Protein AF-A0A1A8V598-F1 (afdb_monomer_lite)

Radius of gyration: 28.93 Å; chains: 1; bounding box: 67×38×79 Å

Organism: Nothobranchius furzeri (NCBI:txid105023)

Structure (mmCIF, N/CA/C/O backbone):
data_AF-A0A1A8V598-F1
#
_entry.id   AF-A0A1A8V598-F1
#
loop_
_atom_site.group_PDB
_atom_site.id
_atom_site.type_symbol
_atom_site.label_atom_id
_atom_site.label_alt_id
_atom_site.label_comp_id
_atom_site.label_asym_id
_atom_site.label_entity_id
_atom_site.label_seq_id
_atom_site.pdbx_PDB_ins_code
_atom_site.Cartn_x
_atom_site.Cartn_y
_atom_site.Cartn_z
_atom_site.occupancy
_atom_site.B_iso_or_equiv
_atom_site.auth_seq_id
_atom_site.auth_comp_id
_atom_site.auth_asym_id
_atom_site.auth_atom_id
_atom_site.pdbx_PDB_model_num
ATOM 1 N N . THR A 1 1 ? -9.967 2.832 0.046 1.00 69.50 1 THR A N 1
ATOM 2 C CA . THR A 1 1 ? -9.011 3.050 1.150 1.00 69.50 1 THR A CA 1
ATOM 3 C C . THR A 1 1 ? -9.230 4.443 1.696 1.00 69.50 1 THR A C 1
ATOM 5 O O . THR A 1 1 ? -9.533 5.346 0.923 1.00 69.50 1 THR A O 1
ATOM 8 N N . MET A 1 2 ? -9.153 4.609 3.014 1.00 86.31 2 MET A N 1
ATOM 9 C CA . MET A 1 2 ? -9.398 5.892 3.683 1.00 86.31 2 MET A CA 1
ATOM 10 C C . MET A 1 2 ? -8.150 6.792 3.649 1.00 86.31 2 MET A C 1
ATOM 12 O O . MET A 1 2 ? -7.027 6.291 3.633 1.00 86.31 2 MET A O 1
ATOM 16 N N . ALA A 1 3 ? -8.339 8.113 3.646 1.00 94.06 3 ALA A N 1
ATOM 17 C CA . ALA A 1 3 ? -7.267 9.108 3.744 1.00 94.06 3 ALA A CA 1
ATOM 18 C C . ALA A 1 3 ? -7.309 9.840 5.094 1.00 94.06 3 ALA A C 1
ATOM 20 O O . ALA A 1 3 ? -8.376 9.960 5.690 1.00 94.06 3 ALA A O 1
ATOM 21 N N . HIS A 1 4 ? -6.175 10.394 5.537 1.00 96.44 4 HIS A N 1
ATOM 22 C CA . HIS A 1 4 ? -6.114 11.179 6.778 1.00 96.44 4 HIS A CA 1
ATOM 23 C C . HIS A 1 4 ? -7.100 12.348 6.779 1.00 96.44 4 HIS A C 1
ATOM 25 O O . HIS A 1 4 ? -7.764 12.574 7.781 1.00 96.44 4 HIS A O 1
ATOM 31 N N . SER A 1 5 ? -7.265 13.034 5.642 1.00 97.25 5 SER A N 1
ATOM 32 C CA . SER A 1 5 ? -8.218 14.142 5.507 1.00 97.25 5 SER A CA 1
ATOM 33 C C . SER A 1 5 ? -9.662 13.730 5.797 1.00 97.25 5 SER A C 1
ATOM 35 O O . SER A 1 5 ? -10.404 14.516 6.376 1.00 97.25 5 SER A O 1
ATOM 37 N N . TYR A 1 6 ? -10.038 12.499 5.433 1.00 97.88 6 TYR A N 1
ATOM 38 C CA . TYR A 1 6 ? -11.346 11.935 5.756 1.00 97.88 6 TYR A CA 1
ATOM 39 C C . TYR A 1 6 ? -11.479 11.665 7.252 1.00 97.88 6 TYR A C 1
ATOM 41 O O . TYR A 1 6 ? -12.509 11.960 7.829 1.00 97.88 6 TYR A O 1
ATOM 49 N N . VAL A 1 7 ? -10.439 11.140 7.907 1.00 98.06 7 VAL A N 1
ATOM 50 C CA . VAL A 1 7 ? -10.468 10.927 9.365 1.00 98.06 7 VAL A CA 1
ATOM 51 C C . VAL A 1 7 ? -10.616 12.255 10.102 1.00 98.06 7 VAL A C 1
ATOM 53 O O . VAL A 1 7 ? -11.444 12.390 10.995 1.00 98.06 7 VAL A O 1
ATOM 56 N N . THR A 1 8 ? -9.838 13.260 9.702 1.00 97.62 8 THR A N 1
ATOM 57 C CA . THR A 1 8 ? -9.799 14.561 10.375 1.00 97.62 8 THR A CA 1
ATOM 58 C C . THR A 1 8 ? -10.998 15.457 10.077 1.00 97.62 8 THR A C 1
ATOM 60 O O . THR A 1 8 ? -11.102 16.519 10.683 1.00 97.62 8 THR A O 1
ATOM 63 N N . SER A 1 9 ? -11.879 15.084 9.140 1.00 97.88 9 SER A N 1
ATOM 64 C CA . SER A 1 9 ? -13.106 15.847 8.881 1.00 97.88 9 SER A CA 1
ATOM 65 C C . SER A 1 9 ? -14.211 15.570 9.897 1.00 97.88 9 SER A C 1
ATOM 67 O O . SER A 1 9 ? -15.210 16.280 9.870 1.00 97.88 9 SER A O 1
ATOM 69 N N . PHE A 1 10 ? -14.046 14.558 10.757 1.00 98.31 10 PHE A N 1
ATOM 70 C CA . PHE A 1 10 ? -15.022 14.195 11.779 1.00 98.31 10 PHE A CA 1
ATOM 71 C C . PHE A 1 10 ? -14.594 14.683 13.163 1.00 98.31 10 PHE A C 1
ATOM 73 O O . PHE A 1 10 ? -13.431 14.559 13.558 1.00 98.31 10 PHE A O 1
ATOM 80 N N . SER A 1 11 ? -15.560 15.185 13.925 1.00 97.25 11 SER A N 1
ATOM 81 C CA . SER A 1 11 ? -15.388 15.660 15.299 1.00 97.25 11 SER A CA 1
ATOM 82 C C . SER A 1 11 ? -16.173 14.829 16.311 1.00 97.25 11 SER A C 1
ATOM 84 O O . SER A 1 11 ? -15.705 14.671 17.440 1.00 97.25 11 SER A O 1
ATOM 86 N N . SER A 1 12 ? -17.332 14.282 15.928 1.00 97.38 12 SER A N 1
ATOM 87 C CA . SER A 1 12 ? -18.215 13.533 16.831 1.00 97.38 12 SER A CA 1
ATOM 88 C C . SER A 1 12 ? -18.976 12.412 16.116 1.00 97.38 12 SER A C 1
ATOM 90 O O . SER A 1 12 ? -19.052 12.362 14.889 1.00 97.38 12 SER A O 1
ATOM 92 N N . LEU A 1 13 ? -19.581 11.509 16.895 1.00 97.50 13 LEU A N 1
ATOM 93 C CA . LEU A 1 13 ? -20.429 10.433 16.369 1.00 97.50 13 LEU A CA 1
ATOM 94 C C . LEU A 1 13 ? -21.751 10.925 15.759 1.00 97.50 13 LEU A C 1
ATOM 96 O O . LEU A 1 13 ? -22.381 10.183 15.010 1.00 97.50 13 LEU A O 1
ATOM 100 N N . GLU A 1 14 ? -22.167 12.161 16.044 1.00 96.56 14 GLU A N 1
ATOM 101 C CA . GLU A 1 14 ? -23.391 12.756 15.484 1.00 96.56 14 GLU A CA 1
ATOM 102 C C . GLU A 1 14 ? -23.284 12.978 13.968 1.00 96.56 14 GLU A C 1
ATOM 104 O O . GLU A 1 14 ? -24.291 12.999 13.266 1.00 96.56 14 GLU A O 1
ATOM 109 N N . GLU A 1 15 ? -22.059 13.091 13.454 1.00 97.38 15 GLU A N 1
ATOM 110 C CA . GLU A 1 15 ? -21.765 13.288 12.033 1.00 97.38 15 GLU A CA 1
ATOM 111 C C . GLU A 1 15 ? -21.826 11.976 11.224 1.00 97.38 15 GLU A C 1
ATOM 113 O O . GLU A 1 15 ? -21.720 11.993 9.996 1.00 97.38 15 GLU A O 1
ATOM 118 N N . VAL A 1 16 ? -22.004 10.823 11.883 1.00 97.44 16 VAL A N 1
ATOM 119 C CA . VAL A 1 16 ? -22.162 9.529 11.206 1.00 97.44 16 VAL A CA 1
ATOM 120 C C . VAL A 1 16 ? -23.565 9.431 10.611 1.00 97.44 16 VAL A C 1
ATOM 122 O O . VAL A 1 16 ? -24.561 9.412 11.336 1.00 97.44 16 VAL A O 1
ATOM 125 N N . TRP A 1 17 ? -23.647 9.320 9.282 1.00 93.75 17 TRP A N 1
ATOM 126 C CA . TRP A 1 17 ? -24.901 9.089 8.568 1.00 93.75 17 TRP A CA 1
ATOM 127 C C . TRP A 1 17 ? -24.708 8.210 7.316 1.00 93.75 17 TRP A C 1
ATOM 129 O O . TRP A 1 17 ? -23.839 8.520 6.496 1.00 93.75 17 TRP A O 1
ATOM 139 N N . PRO A 1 18 ? -25.529 7.160 7.110 1.00 95.25 18 PRO A N 1
ATOM 140 C CA . PRO A 1 18 ? -26.504 6.620 8.064 1.00 95.25 18 PRO A CA 1
ATOM 141 C C . PRO A 1 18 ? -25.807 5.992 9.285 1.00 95.25 18 PRO A C 1
ATOM 143 O O . PRO A 1 18 ? -24.611 5.731 9.244 1.00 95.25 18 PRO A O 1
ATOM 146 N N . GLN A 1 19 ? -26.547 5.774 10.379 1.00 95.88 19 GLN A N 1
ATOM 147 C CA . GLN A 1 19 ? -26.019 5.157 11.614 1.00 95.88 19 GLN A CA 1
ATOM 148 C C . GLN A 1 19 ? -26.266 3.648 11.690 1.00 95.88 19 GLN A C 1
ATOM 150 O O . GLN A 1 19 ? -25.799 2.981 12.612 1.00 95.88 19 GLN A O 1
ATOM 155 N N . THR A 1 20 ? -27.010 3.106 10.728 1.00 96.50 20 THR A N 1
ATOM 156 C CA . THR A 1 20 ? -27.401 1.704 10.710 1.00 96.50 20 THR A CA 1
ATOM 157 C C . THR A 1 20 ? -26.759 0.947 9.559 1.00 96.50 20 THR A C 1
ATOM 159 O O . THR A 1 20 ? -26.433 1.521 8.517 1.00 96.50 20 THR A O 1
ATOM 162 N N . LEU A 1 21 ? -26.592 -0.360 9.748 1.00 96.25 21 LEU A N 1
ATOM 163 C CA . LEU A 1 21 ? -26.110 -1.283 8.728 1.00 96.25 21 LEU A CA 1
ATOM 164 C C . LEU A 1 21 ? -26.926 -2.578 8.781 1.00 96.25 21 LEU A C 1
ATOM 166 O O . LEU A 1 21 ? -27.220 -3.095 9.856 1.00 96.25 21 LEU A O 1
ATOM 170 N N . VAL A 1 22 ? -27.314 -3.088 7.615 1.00 94.88 22 VAL A N 1
ATOM 171 C CA . VAL A 1 22 ? -28.005 -4.380 7.485 1.00 94.88 22 VAL A CA 1
ATOM 172 C C . VAL A 1 22 ? -26.957 -5.488 7.418 1.00 94.88 22 VAL A C 1
ATOM 174 O O . VAL A 1 22 ? -25.883 -5.274 6.866 1.00 94.88 22 VAL A O 1
ATOM 177 N N . ALA A 1 23 ? -27.247 -6.664 7.969 1.00 93.81 23 ALA A N 1
ATOM 178 C CA . ALA A 1 23 ? -26.351 -7.816 7.891 1.00 93.81 23 ALA A CA 1
ATOM 179 C C . ALA A 1 23 ? -26.142 -8.313 6.443 1.00 93.81 23 ALA A C 1
ATOM 181 O O . ALA A 1 23 ? -26.976 -8.098 5.562 1.00 93.81 23 ALA A O 1
ATOM 182 N N . VAL A 1 24 ? -25.029 -9.016 6.188 1.00 92.25 24 VAL A N 1
ATOM 183 C CA . VAL A 1 24 ? -24.639 -9.489 4.837 1.00 92.25 24 VAL A CA 1
ATOM 184 C C . VAL A 1 24 ? -25.698 -10.354 4.158 1.00 92.25 24 VAL A C 1
ATOM 186 O O . VAL A 1 24 ? -25.861 -10.290 2.941 1.00 92.25 24 VAL A O 1
ATOM 189 N N . ASN A 1 25 ? -26.395 -11.183 4.930 1.00 87.44 25 ASN A N 1
ATOM 190 C CA . ASN A 1 25 ? -27.445 -12.073 4.438 1.00 87.44 25 ASN A CA 1
ATOM 191 C C . ASN A 1 25 ? -28.711 -11.324 3.985 1.00 87.44 25 ASN A C 1
ATOM 193 O O . ASN A 1 25 ? -29.560 -11.936 3.346 1.00 87.44 25 ASN A O 1
ATOM 197 N N . GLY A 1 26 ? -28.834 -10.026 4.281 1.00 77.50 26 GLY A N 1
ATOM 198 C CA . GLY A 1 26 ? -30.009 -9.219 3.951 1.00 77.50 26 GLY A CA 1
ATOM 199 C C . GLY A 1 26 ? -31.238 -9.517 4.817 1.00 77.50 26 GLY A C 1
ATOM 200 O O . GLY A 1 26 ? -32.269 -8.877 4.623 1.00 77.50 26 GLY A O 1
ATOM 201 N N . ASP A 1 27 ? -31.124 -10.445 5.771 1.00 69.69 27 ASP A N 1
ATOM 202 C CA . ASP A 1 27 ? -32.184 -10.799 6.708 1.00 69.69 27 ASP A CA 1
ATOM 203 C C . ASP A 1 27 ? -32.016 -9.995 8.004 1.00 69.69 27 ASP A C 1
ATOM 205 O O . ASP A 1 27 ? -30.985 -10.082 8.673 1.00 69.69 27 ASP A O 1
ATOM 209 N N . GLY A 1 28 ? -33.055 -9.250 8.384 1.00 74.94 28 GLY A N 1
ATOM 210 C CA . GLY A 1 28 ? -33.141 -8.549 9.666 1.00 74.94 28 GLY A CA 1
ATOM 211 C C . GLY A 1 28 ? -33.278 -7.032 9.552 1.00 74.94 28 GLY A C 1
ATOM 212 O O . GLY A 1 28 ? -33.070 -6.433 8.496 1.00 74.94 28 GLY A O 1
ATOM 213 N N . ASP A 1 29 ? -33.654 -6.415 10.670 1.00 88.62 29 ASP A N 1
ATOM 214 C CA . ASP A 1 29 ? -33.748 -4.963 10.778 1.00 88.62 29 ASP A CA 1
ATOM 215 C C . ASP A 1 29 ? -32.349 -4.318 10.758 1.00 88.62 29 ASP A C 1
ATOM 217 O O . ASP A 1 29 ? -31.384 -4.918 11.245 1.00 88.62 29 ASP A O 1
ATOM 221 N N . PRO A 1 30 ? -32.208 -3.089 10.224 1.00 92.69 30 PRO A N 1
ATOM 222 C CA . PRO A 1 30 ? -30.948 -2.355 10.274 1.00 92.69 30 PRO A CA 1
ATOM 223 C C . PRO A 1 30 ? -30.426 -2.228 11.712 1.00 92.69 30 PRO A C 1
ATOM 225 O O . PRO A 1 30 ? -31.131 -1.745 12.598 1.00 92.69 30 PRO A O 1
ATOM 228 N N . VAL A 1 31 ? -29.173 -2.623 11.936 1.00 95.62 31 VAL A N 1
ATOM 229 C CA . VAL A 1 31 ? -28.537 -2.603 13.259 1.00 95.62 31 VAL A CA 1
ATOM 230 C C . VAL A 1 31 ? -27.878 -1.253 13.500 1.00 95.62 31 VAL A C 1
ATOM 232 O O . VAL A 1 31 ? -27.170 -0.755 12.628 1.00 95.62 31 VAL A O 1
ATOM 235 N N . ASP A 1 32 ? -28.083 -0.667 14.683 1.00 97.12 32 ASP A N 1
ATOM 236 C CA . ASP A 1 32 ? -27.380 0.542 15.126 1.00 97.12 32 ASP A CA 1
ATOM 237 C C . ASP A 1 32 ? -25.889 0.246 15.336 1.00 97.12 32 ASP A C 1
ATOM 239 O O . ASP A 1 32 ? -25.472 -0.372 16.324 1.00 97.12 32 ASP A O 1
ATOM 243 N N . MET A 1 33 ? -25.080 0.716 14.388 1.00 97.50 33 MET A N 1
ATOM 244 C CA . MET A 1 33 ? -23.641 0.494 14.380 1.00 97.50 33 MET A CA 1
ATOM 245 C C . MET A 1 33 ? -22.931 1.256 15.494 1.00 97.50 33 MET A C 1
ATOM 247 O O . MET A 1 33 ? -21.922 0.772 16.004 1.00 97.50 33 MET A O 1
ATOM 251 N N . ILE A 1 34 ? -23.444 2.416 15.913 1.00 97.69 34 ILE A N 1
ATOM 252 C CA . ILE A 1 34 ? -22.811 3.210 16.969 1.00 97.69 34 ILE A CA 1
ATOM 253 C C . ILE A 1 34 ? -22.892 2.451 18.292 1.00 97.69 34 ILE A C 1
ATOM 255 O O . ILE A 1 34 ? -21.872 2.257 18.962 1.00 97.69 34 ILE A O 1
ATOM 259 N N . SER A 1 35 ? -24.094 2.000 18.659 1.00 97.44 35 SER A N 1
ATOM 260 C CA . SER A 1 35 ? -24.315 1.263 19.907 1.00 97.44 35 SER A CA 1
ATOM 261 C C . SER A 1 35 ? -23.539 -0.056 19.927 1.00 97.44 35 SER A C 1
ATOM 263 O O . SER A 1 35 ? -22.850 -0.349 20.910 1.00 97.44 35 SER A O 1
ATOM 265 N N . LEU A 1 36 ? -23.572 -0.812 18.821 1.00 97.62 36 LEU A N 1
ATOM 266 C CA . LEU A 1 36 ? -22.848 -2.079 18.691 1.00 97.62 36 LEU A CA 1
ATOM 267 C C . LEU A 1 36 ? -21.331 -1.886 18.832 1.00 97.62 36 LEU A C 1
ATOM 269 O O . LEU A 1 36 ? -20.672 -2.578 19.613 1.00 97.62 36 LEU A O 1
ATOM 273 N N . THR A 1 37 ? -20.765 -0.909 18.122 1.00 98.00 37 THR A N 1
ATOM 274 C CA . THR A 1 37 ? -19.330 -0.621 18.181 1.00 98.00 37 THR A CA 1
ATOM 275 C C . THR A 1 37 ? -18.895 -0.104 19.550 1.00 98.00 37 THR A C 1
ATOM 277 O O . THR A 1 37 ? -17.834 -0.512 20.017 1.00 98.00 37 THR A O 1
ATOM 280 N N . LYS A 1 38 ? -19.690 0.720 20.249 1.00 97.62 38 LYS A N 1
ATOM 281 C CA . LYS A 1 38 ? -19.365 1.150 21.625 1.00 97.62 38 LYS A CA 1
ATOM 282 C C . LYS A 1 38 ? -19.266 -0.031 22.595 1.00 97.62 38 LYS A C 1
ATOM 284 O O . LYS A 1 38 ? -18.347 -0.065 23.415 1.00 97.62 38 LYS A O 1
ATOM 289 N N . GLY A 1 39 ? -20.160 -1.015 22.468 1.00 97.31 39 GLY A N 1
ATOM 290 C CA . GLY A 1 39 ? -20.106 -2.247 23.262 1.00 97.31 39 GLY A CA 1
ATOM 291 C C . GLY A 1 39 ? -18.808 -3.027 23.039 1.00 97.31 39 GLY A C 1
ATOM 292 O O . GLY A 1 39 ? -18.147 -3.437 23.995 1.00 97.31 39 GLY A O 1
ATOM 293 N N . PHE A 1 40 ? -18.390 -3.174 21.781 1.00 98.00 40 PHE A N 1
ATOM 294 C CA . PHE A 1 40 ? -17.111 -3.801 21.447 1.00 98.00 40 PHE A CA 1
ATOM 295 C C . PHE A 1 40 ? -15.901 -2.974 21.884 1.00 98.00 40 PHE A C 1
ATOM 297 O O . PHE A 1 40 ? -14.928 -3.546 22.371 1.00 98.00 40 PHE A O 1
ATOM 304 N N . LEU A 1 41 ? -15.961 -1.646 21.771 1.00 97.94 41 LEU A N 1
ATOM 305 C CA . LEU A 1 41 ? -14.867 -0.757 22.150 1.00 97.94 41 LEU A CA 1
ATOM 306 C C . LEU A 1 41 ? -14.513 -0.898 23.632 1.00 97.94 41 LEU A C 1
ATOM 308 O O . LEU A 1 41 ? -13.339 -1.065 23.947 1.00 97.94 41 LEU A O 1
ATOM 312 N N . SER A 1 42 ? -15.512 -0.941 24.524 1.00 97.56 42 SER A N 1
ATOM 313 C CA . SER A 1 42 ? -15.282 -1.177 25.960 1.00 97.56 42 SER A CA 1
ATOM 314 C C . SER A 1 42 ? -14.506 -2.474 26.201 1.00 97.56 42 SER A C 1
ATOM 316 O O . SER A 1 42 ? -13.497 -2.485 26.903 1.00 97.56 42 SER A O 1
ATOM 318 N N . ARG A 1 43 ? -14.920 -3.562 25.541 1.00 97.56 43 ARG A N 1
ATOM 319 C CA . ARG A 1 43 ? -14.285 -4.881 25.677 1.00 97.56 43 ARG A CA 1
ATOM 320 C C . ARG A 1 43 ? -12.861 -4.906 25.111 1.00 97.56 43 ARG A C 1
ATOM 322 O O . ARG A 1 43 ? -11.990 -5.571 25.667 1.00 97.56 43 ARG A O 1
ATOM 329 N N . VAL A 1 44 ? -12.609 -4.194 24.011 1.00 97.50 44 VAL A N 1
ATOM 330 C CA . VAL A 1 44 ? -11.263 -4.045 23.429 1.00 97.50 44 VAL A CA 1
ATOM 331 C C . VAL A 1 44 ? -10.355 -3.255 24.369 1.00 97.50 44 VAL A C 1
ATOM 333 O O . VAL A 1 44 ? -9.215 -3.662 24.594 1.00 97.50 44 VAL A O 1
ATOM 336 N N . CYS A 1 45 ? -10.850 -2.160 24.951 1.00 97.50 45 CYS A N 1
ATOM 337 C CA . CYS A 1 45 ? -10.103 -1.376 25.931 1.00 97.50 45 CYS A CA 1
ATOM 338 C C . CYS A 1 45 ? -9.723 -2.213 27.154 1.00 97.50 45 CYS A C 1
ATOM 340 O O . CYS A 1 45 ? -8.565 -2.185 27.564 1.00 97.50 45 CYS A O 1
ATOM 342 N N . GLU A 1 46 ? -10.658 -3.004 27.684 1.00 97.44 46 GLU A N 1
ATOM 343 C CA . GLU A 1 46 ? -10.405 -3.930 28.794 1.00 97.44 46 GLU A CA 1
ATOM 344 C C . GLU A 1 46 ? -9.337 -4.974 28.439 1.00 97.44 46 GLU A C 1
ATOM 346 O O . GLU A 1 46 ? -8.375 -5.147 29.187 1.00 97.44 46 GLU A O 1
ATOM 351 N N . LEU A 1 47 ? -9.449 -5.624 27.273 1.00 96.81 47 LEU A N 1
ATOM 352 C CA . LEU A 1 47 ? -8.472 -6.618 26.812 1.00 96.81 47 LEU A CA 1
ATOM 353 C C . LEU A 1 47 ? -7.054 -6.035 26.710 1.00 96.81 47 LEU A C 1
ATOM 355 O O . LEU A 1 47 ? -6.065 -6.708 27.019 1.00 96.81 47 LEU A O 1
ATOM 359 N N . LEU A 1 48 ? -6.941 -4.797 26.235 1.00 96.38 48 LEU A N 1
ATOM 360 C CA . LEU A 1 48 ? -5.659 -4.156 25.950 1.00 96.38 48 LEU A CA 1
ATOM 361 C C . LEU A 1 48 ? -5.145 -3.282 27.100 1.00 96.38 48 LEU A C 1
ATOM 363 O O . LEU A 1 48 ? -4.042 -2.749 26.992 1.00 96.38 48 LEU A O 1
ATOM 367 N N . GLY A 1 49 ? -5.897 -3.154 28.199 1.00 95.88 49 GLY A N 1
ATOM 368 C CA . GLY A 1 49 ? -5.556 -2.260 29.309 1.00 95.88 49 GLY A CA 1
ATOM 369 C C . GLY A 1 49 ? -5.464 -0.793 28.877 1.00 95.88 49 GLY A C 1
ATOM 370 O O . GLY A 1 49 ? -4.626 -0.048 29.386 1.00 95.88 49 GLY A O 1
ATOM 371 N N . ALA A 1 50 ? -6.268 -0.397 27.888 1.00 95.06 50 ALA A N 1
ATOM 372 C CA . ALA A 1 50 ? -6.233 0.934 27.302 1.00 95.06 50 ALA A CA 1
ATOM 373 C C . ALA A 1 50 ? -7.171 1.898 28.037 1.00 95.06 50 ALA A C 1
ATOM 375 O O . ALA A 1 50 ? -8.269 1.526 28.440 1.00 95.06 50 ALA A O 1
ATOM 376 N N . ASP A 1 51 ? -6.742 3.153 28.163 1.00 94.06 51 ASP A N 1
ATOM 377 C CA . ASP A 1 51 ? -7.530 4.244 28.737 1.00 94.06 51 ASP A CA 1
ATOM 378 C C . ASP A 1 51 ? -8.529 4.789 27.695 1.00 94.06 51 ASP A C 1
ATOM 380 O O . ASP A 1 51 ? -8.090 5.408 26.716 1.00 94.06 51 ASP A O 1
ATOM 384 N N . PRO A 1 52 ? -9.852 4.613 27.889 1.00 91.38 52 PRO A N 1
ATOM 385 C CA . PRO A 1 52 ? -10.860 5.103 26.950 1.00 91.38 52 PRO A CA 1
ATOM 386 C C . PRO A 1 52 ? -10.816 6.623 26.745 1.00 91.38 52 PRO A C 1
ATOM 388 O O . PRO A 1 52 ? -11.199 7.106 25.682 1.00 91.38 52 PRO A O 1
ATOM 391 N N . GLY A 1 53 ? -10.302 7.387 27.718 1.00 92.88 53 GLY A N 1
ATOM 392 C CA . GLY A 1 53 ? -10.193 8.846 27.631 1.00 92.88 53 GLY A CA 1
ATOM 393 C C . GLY A 1 53 ? -9.200 9.347 26.576 1.00 92.88 53 GLY A C 1
ATOM 394 O O . GLY A 1 53 ? -9.218 10.527 26.231 1.00 92.88 53 GLY A O 1
ATOM 395 N N . LYS A 1 54 ? -8.339 8.471 26.040 1.00 94.75 54 LYS A N 1
ATOM 396 C CA . LYS A 1 54 ? -7.371 8.810 24.980 1.00 94.75 54 LYS A CA 1
ATOM 397 C C . LYS A 1 54 ? -7.898 8.562 23.568 1.00 94.75 54 LYS A C 1
ATOM 399 O O . LYS A 1 54 ? -7.260 8.987 22.602 1.00 94.75 54 LYS A O 1
ATOM 404 N N . ILE A 1 55 ? -9.041 7.894 23.449 1.00 97.50 55 ILE A N 1
ATOM 405 C CA . ILE A 1 55 ? -9.633 7.530 22.167 1.00 97.50 55 ILE A CA 1
ATOM 406 C C . ILE A 1 55 ? -10.275 8.763 21.542 1.00 97.50 55 ILE A C 1
ATOM 408 O O . ILE A 1 55 ? -11.006 9.513 22.187 1.00 97.50 55 ILE A O 1
ATOM 412 N N . ARG A 1 56 ? -9.995 8.990 20.260 1.00 97.94 56 ARG A N 1
ATOM 413 C CA . ARG A 1 56 ? -10.541 10.123 19.514 1.00 97.94 56 ARG A CA 1
ATOM 414 C C . ARG A 1 56 ? -11.900 9.744 18.940 1.00 97.94 56 ARG A C 1
ATOM 416 O O . ARG A 1 56 ? -11.983 8.927 18.028 1.00 97.94 56 ARG A O 1
ATOM 423 N N . GLU A 1 57 ? -12.956 10.371 19.451 1.00 97.81 57 GLU A N 1
ATOM 424 C CA . GLU A 1 57 ? -14.332 10.105 19.015 1.00 97.81 57 GLU A CA 1
ATOM 425 C C . GLU A 1 57 ? -14.548 10.397 17.521 1.00 97.81 57 GLU A C 1
ATOM 427 O O . GLU A 1 57 ? -15.138 9.579 16.822 1.00 97.81 57 GLU A O 1
ATOM 432 N N . GLY A 1 58 ? -13.993 11.497 17.000 1.00 98.38 58 GLY A N 1
ATOM 433 C CA . GLY A 1 58 ? -14.034 11.799 15.564 1.00 98.38 58 GLY A CA 1
ATOM 434 C C . GLY A 1 58 ? -13.369 10.725 14.688 1.00 98.38 58 GLY A C 1
ATOM 435 O O . GLY A 1 58 ? -13.872 10.401 13.617 1.00 98.38 58 GLY A O 1
ATOM 436 N N . GLU A 1 59 ? -12.294 10.085 15.161 1.00 98.50 59 GLU A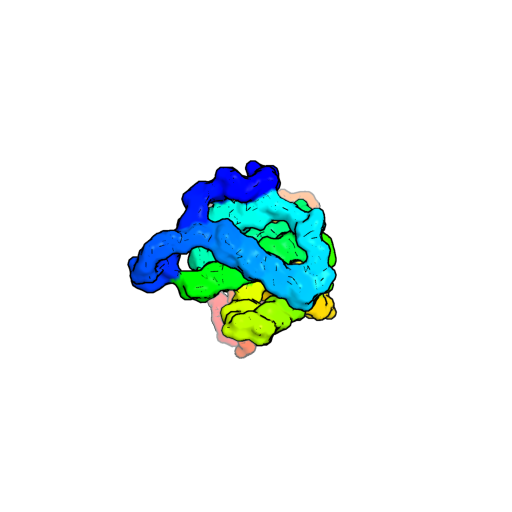 N 1
ATOM 437 C CA . GLU A 1 59 ? -11.664 8.974 14.429 1.00 98.50 59 GLU A CA 1
ATOM 438 C C . GLU A 1 59 ? -12.582 7.745 14.379 1.00 98.50 59 GLU A C 1
ATOM 440 O O . GLU A 1 59 ? -12.734 7.127 13.324 1.00 98.50 59 GLU A O 1
ATOM 445 N N . LEU A 1 60 ? -13.256 7.432 15.491 1.00 98.56 60 LEU A N 1
ATOM 446 C CA . LEU A 1 60 ? -14.267 6.376 15.534 1.00 98.56 60 LEU A CA 1
ATOM 447 C C . LEU A 1 60 ? -15.441 6.680 14.593 1.00 98.56 60 LEU A C 1
ATOM 449 O O . LEU A 1 60 ? -15.894 5.790 13.873 1.00 98.56 60 LEU A O 1
ATOM 453 N N . ALA A 1 61 ? -15.904 7.931 14.565 1.00 98.62 61 ALA A N 1
ATOM 454 C CA . ALA A 1 61 ? -16.970 8.385 13.676 1.00 98.62 61 ALA A CA 1
ATOM 455 C C . ALA A 1 61 ? -16.595 8.210 12.197 1.00 98.62 61 ALA A C 1
ATOM 457 O O . ALA A 1 61 ? -17.362 7.628 11.427 1.00 98.62 61 ALA A O 1
ATOM 458 N N . ALA A 1 62 ? -15.383 8.611 11.808 1.00 98.62 62 ALA A N 1
ATOM 459 C CA . ALA A 1 62 ? -14.881 8.400 10.454 1.00 98.62 62 ALA A CA 1
ATOM 460 C C . ALA A 1 62 ? -14.820 6.906 10.089 1.00 98.62 62 ALA A C 1
ATOM 462 O O . ALA A 1 62 ? -15.174 6.516 8.972 1.00 98.62 62 ALA A O 1
ATOM 463 N N . PHE A 1 63 ? -14.398 6.051 11.026 1.00 98.62 63 PHE A N 1
ATOM 464 C CA . PHE A 1 63 ? -14.322 4.606 10.804 1.00 98.62 63 PHE A CA 1
ATOM 465 C C . PHE A 1 63 ? -15.705 3.986 10.638 1.00 98.62 63 PHE A C 1
ATOM 467 O O . PHE A 1 63 ? -15.901 3.222 9.697 1.00 98.62 63 PHE A O 1
ATOM 474 N N . LEU A 1 64 ? -16.665 4.353 11.488 1.00 98.50 64 LEU A N 1
ATOM 475 C CA . LEU A 1 64 ? -18.059 3.927 11.373 1.00 98.50 64 LEU A CA 1
ATOM 476 C C . LEU A 1 64 ? -18.673 4.370 10.047 1.00 98.50 64 LEU A C 1
ATOM 478 O O . LEU A 1 64 ? -19.206 3.543 9.314 1.00 98.50 64 LEU A O 1
ATOM 482 N N . SER A 1 65 ? -18.528 5.648 9.697 1.00 98.19 65 SER A N 1
ATOM 483 C CA . SER A 1 65 ? -19.029 6.194 8.434 1.00 98.19 65 SER A CA 1
ATOM 484 C C . SER A 1 65 ? -18.475 5.428 7.223 1.00 98.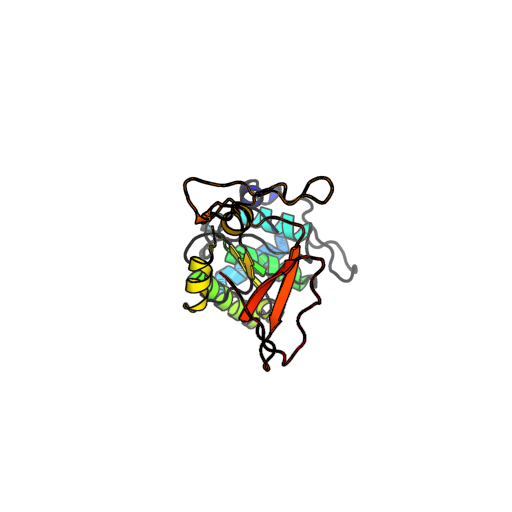19 65 SER A C 1
ATOM 486 O O . SER A 1 65 ? -19.225 5.027 6.331 1.00 98.19 65 SER A O 1
ATOM 488 N N . TYR A 1 66 ? -17.172 5.137 7.212 1.00 98.00 66 TYR A N 1
ATOM 489 C CA . TYR A 1 66 ? -16.550 4.368 6.135 1.00 98.00 66 TYR A CA 1
ATOM 490 C C . TYR A 1 66 ? -16.946 2.887 6.140 1.00 98.00 66 TYR A C 1
ATOM 492 O O . TYR A 1 66 ? -17.155 2.315 5.072 1.00 98.00 66 TYR A O 1
ATOM 500 N N . ALA A 1 67 ? -17.072 2.268 7.315 1.00 97.81 67 ALA A N 1
ATOM 501 C CA . ALA A 1 67 ? -17.528 0.889 7.459 1.00 97.81 67 ALA A CA 1
ATOM 502 C C . ALA A 1 67 ? -18.964 0.712 6.959 1.00 97.81 67 ALA A C 1
ATOM 504 O O . ALA A 1 67 ? -19.248 -0.267 6.285 1.00 97.81 67 ALA A O 1
ATOM 505 N N . ILE A 1 68 ? -19.849 1.672 7.223 1.00 97.12 68 ILE A N 1
ATOM 506 C CA . ILE A 1 68 ? -21.241 1.638 6.763 1.00 97.12 68 ILE A CA 1
ATOM 507 C C . ILE A 1 68 ? -21.319 1.804 5.240 1.00 97.12 68 ILE A C 1
ATOM 509 O O . ILE A 1 68 ? -22.077 1.099 4.578 1.00 97.12 68 ILE A O 1
ATOM 513 N N . ALA A 1 69 ? -20.504 2.692 4.665 1.00 96.12 69 ALA A N 1
ATOM 514 C CA . ALA A 1 69 ? -20.465 2.902 3.219 1.00 96.12 69 ALA A CA 1
ATOM 515 C C . ALA A 1 69 ? -19.790 1.745 2.453 1.00 96.12 69 ALA A C 1
ATOM 517 O O . ALA A 1 69 ? -20.201 1.412 1.341 1.00 96.12 69 ALA A O 1
ATOM 518 N N . TYR A 1 70 ? -18.752 1.132 3.031 1.00 96.06 70 TYR A N 1
ATOM 519 C CA . TYR A 1 70 ? -17.925 0.108 2.384 1.00 96.06 70 TYR A CA 1
ATOM 520 C C . TYR A 1 70 ? -17.650 -1.094 3.307 1.00 96.06 70 TYR A C 1
ATOM 522 O O . TYR A 1 70 ? -16.485 -1.418 3.567 1.00 96.06 70 TYR A O 1
ATOM 530 N N . PRO A 1 71 ? -18.686 -1.818 3.765 1.00 95.38 71 PRO A N 1
ATOM 531 C CA . PRO A 1 71 ? -18.546 -2.817 4.830 1.00 95.38 71 PRO A CA 1
ATOM 532 C C . PRO A 1 71 ? -17.703 -4.037 4.429 1.00 95.38 71 PRO A C 1
ATOM 534 O O . PRO A 1 71 ? -17.051 -4.644 5.273 1.00 95.38 71 PRO A O 1
ATOM 537 N N . GLN A 1 72 ? -17.637 -4.366 3.133 1.00 94.38 72 GLN A N 1
ATOM 538 C CA . GLN A 1 72 ? -16.765 -5.431 2.613 1.00 94.38 72 GLN A CA 1
ATOM 539 C C . GLN A 1 72 ? -15.311 -4.985 2.372 1.00 94.38 72 GLN A C 1
ATOM 541 O O . GLN A 1 72 ? -14.434 -5.826 2.214 1.00 94.38 72 GLN A O 1
ATOM 546 N N . ASN A 1 73 ? -15.043 -3.675 2.326 1.00 95.50 73 ASN A N 1
ATOM 547 C CA . ASN A 1 73 ? -13.739 -3.100 1.966 1.00 95.50 73 ASN A CA 1
ATOM 548 C C . ASN A 1 73 ? -13.189 -2.189 3.078 1.00 95.50 73 ASN A C 1
ATOM 550 O O . ASN A 1 73 ? -12.537 -1.164 2.820 1.00 95.50 73 ASN A O 1
ATOM 554 N N . PHE A 1 74 ? -13.468 -2.557 4.331 1.00 97.75 74 PHE A N 1
ATOM 555 C CA . PHE A 1 74 ? -13.037 -1.809 5.503 1.00 97.75 74 PHE A CA 1
ATOM 556 C C . PHE A 1 74 ? -11.520 -1.948 5.721 1.00 97.75 74 PHE A C 1
ATOM 558 O O . PHE A 1 74 ? -11.035 -2.948 6.252 1.00 97.75 74 PHE A O 1
ATOM 565 N N . LEU A 1 75 ? -10.786 -0.930 5.260 1.00 97.88 75 LEU A N 1
ATOM 566 C CA . LEU A 1 75 ? -9.343 -0.734 5.408 1.00 97.88 75 LEU A CA 1
ATOM 567 C C . LEU A 1 75 ? -9.031 0.741 5.755 1.00 97.88 75 LEU A C 1
ATOM 569 O O . LEU A 1 75 ? -8.717 1.532 4.849 1.00 97.88 75 LEU A O 1
ATOM 573 N N . PRO A 1 76 ? -9.192 1.156 7.025 1.00 98.12 76 PRO A N 1
ATOM 574 C CA . PRO A 1 76 ? -8.909 2.521 7.450 1.00 98.12 76 PRO A CA 1
ATOM 575 C C . PRO A 1 76 ? -7.412 2.772 7.676 1.00 98.12 76 PRO A C 1
ATOM 577 O O . PRO A 1 76 ? -6.614 1.847 7.837 1.00 98.12 76 PRO A O 1
ATOM 580 N N . VAL A 1 77 ? -7.048 4.053 7.721 1.00 98.00 77 VAL A N 1
ATOM 581 C CA . VAL A 1 77 ? -5.736 4.515 8.185 1.00 98.00 77 VAL A CA 1
ATOM 582 C C . VAL A 1 77 ? -5.803 4.785 9.689 1.00 98.00 77 VAL A C 1
ATOM 584 O O . VAL A 1 77 ? -6.709 5.486 10.133 1.00 98.00 77 VAL A O 1
ATOM 587 N N . ILE A 1 78 ? -4.894 4.195 10.471 1.00 98.12 78 ILE A N 1
ATOM 588 C CA . ILE A 1 78 ? -5.028 4.124 11.944 1.00 98.12 78 ILE A CA 1
ATOM 589 C C . ILE A 1 78 ? -4.029 4.988 12.721 1.00 98.12 78 ILE A C 1
ATOM 591 O O . ILE A 1 78 ? -3.994 4.953 13.948 1.00 98.12 78 ILE A O 1
ATOM 595 N N . ASP A 1 79 ? -3.193 5.754 12.032 1.00 97.25 79 ASP A N 1
ATOM 596 C CA . ASP A 1 79 ? -2.134 6.575 12.619 1.00 97.25 79 ASP A CA 1
ATOM 597 C C . ASP A 1 79 ? -2.393 8.083 12.480 1.00 97.25 79 ASP A C 1
ATOM 599 O O . ASP A 1 79 ? -1.470 8.884 12.575 1.00 97.25 79 ASP A O 1
ATOM 603 N N . SER A 1 80 ? -3.655 8.496 12.312 1.00 97.12 80 SER A N 1
ATOM 604 C CA . SER A 1 80 ? -4.024 9.921 12.241 1.00 97.12 80 SER A CA 1
ATOM 605 C C . SER A 1 80 ? -3.791 10.667 13.561 1.00 97.12 80 SER A C 1
ATOM 607 O O . SER A 1 80 ? -3.480 11.857 13.546 1.00 97.12 80 SER A O 1
ATOM 609 N N . TYR A 1 81 ? -3.930 9.979 14.699 1.00 96.06 81 TYR A N 1
ATOM 610 C CA . TYR A 1 81 ? -3.671 10.544 16.029 1.00 96.06 81 TYR A CA 1
ATOM 611 C C . TYR A 1 81 ? -2.696 9.690 16.841 1.00 96.06 81 TYR A C 1
ATOM 613 O O . TYR A 1 81 ? -1.634 10.151 17.250 1.00 96.06 81 TYR A O 1
ATOM 621 N N . SER A 1 82 ? -3.065 8.436 17.109 1.00 97.12 82 SER A N 1
ATOM 622 C CA . SER A 1 82 ? -2.228 7.479 17.827 1.00 97.12 82 SER A CA 1
ATOM 623 C C . SER A 1 82 ? -2.652 6.065 17.472 1.00 97.12 82 SER A C 1
ATOM 625 O O . SER A 1 82 ? -3.798 5.693 17.723 1.00 97.12 82 SER A O 1
ATOM 627 N N . VAL A 1 83 ? -1.710 5.269 16.957 1.00 97.44 83 VAL A N 1
ATOM 628 C CA . VAL A 1 83 ? -1.951 3.864 16.600 1.00 97.44 83 VAL A CA 1
ATOM 629 C C . VAL A 1 83 ? -2.473 3.086 17.807 1.00 97.44 83 VAL A C 1
ATOM 631 O O . VAL A 1 83 ? -3.570 2.548 17.758 1.00 97.44 83 VAL A O 1
ATOM 634 N N . GLY A 1 84 ? -1.726 3.062 18.915 1.00 96.19 84 GLY A N 1
ATOM 635 C CA . GLY A 1 84 ? -2.063 2.225 20.072 1.00 96.19 84 GLY A CA 1
ATOM 636 C C . GLY A 1 84 ? -3.165 2.785 20.976 1.00 96.19 84 GLY A C 1
ATOM 637 O O . GLY A 1 84 ? -3.927 2.014 21.547 1.00 96.19 84 GLY A O 1
ATOM 638 N N . CYS A 1 85 ? -3.267 4.112 21.110 1.00 96.69 85 CYS A N 1
ATOM 639 C CA . CYS A 1 85 ? -4.201 4.735 22.057 1.00 96.69 85 CYS A CA 1
ATOM 640 C C . CYS A 1 85 ? -5.561 5.098 21.445 1.00 96.69 85 CYS A C 1
ATOM 642 O O . CYS A 1 85 ? -6.442 5.527 22.184 1.00 96.69 85 CYS A O 1
ATOM 644 N N . SER A 1 86 ? -5.724 4.995 20.122 1.00 98.12 86 SER A N 1
ATOM 645 C CA . SER A 1 86 ? -6.962 5.391 19.442 1.00 98.12 86 SER A CA 1
ATOM 646 C C . SER A 1 86 ? -7.242 4.528 18.211 1.00 98.12 86 SER A C 1
ATOM 648 O O . SER A 1 86 ? -8.166 3.717 18.237 1.00 98.12 86 SER A O 1
ATOM 650 N N . GLY A 1 87 ? -6.423 4.620 17.160 1.00 98.19 87 GLY A N 1
ATOM 651 C CA . GLY A 1 87 ? -6.760 4.068 15.847 1.00 98.19 87 GLY A CA 1
ATOM 652 C C . GLY A 1 87 ? -6.907 2.548 15.830 1.00 98.19 87 GLY A C 1
ATOM 653 O O . GLY A 1 87 ? -7.870 2.031 15.270 1.00 98.19 87 GLY A O 1
ATOM 654 N N . LEU A 1 88 ? -6.009 1.814 16.491 1.00 98.44 88 LEU A N 1
ATOM 655 C CA . LEU A 1 88 ? -6.096 0.355 16.584 1.00 98.44 88 LEU A CA 1
ATOM 656 C C . LEU A 1 88 ? -7.303 -0.097 17.418 1.00 98.44 88 LEU A C 1
ATOM 658 O O . LEU A 1 88 ? -7.968 -1.063 17.052 1.00 98.44 88 LEU A O 1
ATOM 662 N N . LEU A 1 89 ? -7.626 0.627 18.496 1.00 98.56 89 LEU A N 1
ATOM 663 C CA . LEU A 1 89 ? -8.777 0.336 19.360 1.00 98.56 89 LEU A CA 1
ATOM 664 C C . LEU A 1 89 ? -10.092 0.544 18.597 1.00 98.56 89 LEU A C 1
ATOM 666 O O . LEU A 1 89 ? -10.934 -0.355 18.549 1.00 98.56 89 LEU A O 1
ATOM 670 N N . ASN A 1 90 ? -10.215 1.697 17.935 1.00 98.62 90 ASN A N 1
ATOM 671 C CA . ASN A 1 90 ? -11.345 2.044 17.078 1.00 98.62 90 ASN A CA 1
ATOM 672 C C . ASN A 1 90 ? -11.510 1.031 15.942 1.00 98.62 90 ASN A C 1
ATOM 674 O O . ASN A 1 90 ? -12.614 0.544 15.702 1.00 98.62 90 ASN A O 1
ATOM 678 N N . PHE A 1 91 ? -10.412 0.667 15.272 1.00 98.69 91 PHE A N 1
ATOM 679 C CA . PHE A 1 91 ? -10.431 -0.344 14.222 1.00 98.69 91 PHE A CA 1
ATOM 680 C C . PHE A 1 91 ? -10.942 -1.687 14.745 1.00 98.69 91 PHE A C 1
ATOM 682 O O . PHE A 1 91 ? -11.860 -2.241 14.149 1.00 98.69 91 PHE A O 1
ATOM 689 N N . CYS A 1 92 ? -10.392 -2.209 15.848 1.00 98.56 92 CYS A N 1
ATOM 690 C CA . CYS A 1 92 ? -10.814 -3.500 16.390 1.00 98.56 92 CYS A CA 1
ATOM 691 C C . CYS A 1 92 ? -12.299 -3.499 16.776 1.00 98.56 92 CYS A C 1
ATOM 693 O O . CYS A 1 92 ? -12.995 -4.474 16.496 1.00 98.56 92 CYS A O 1
ATOM 695 N N . ALA A 1 93 ? -12.801 -2.409 17.361 1.00 98.50 93 ALA A N 1
ATOM 696 C CA . ALA A 1 93 ? -14.208 -2.289 17.727 1.00 98.50 93 ALA A CA 1
ATOM 697 C C . ALA A 1 93 ? -15.140 -2.302 16.502 1.00 98.50 93 ALA A C 1
ATOM 699 O O . ALA A 1 93 ? -16.120 -3.049 16.476 1.00 98.50 93 ALA A O 1
ATOM 700 N N . VAL A 1 94 ? -14.815 -1.522 15.465 1.00 98.56 94 VAL A N 1
ATOM 701 C CA . VAL A 1 94 ? -15.602 -1.471 14.220 1.00 98.56 94 VAL A CA 1
ATOM 702 C C . VAL A 1 94 ? -15.492 -2.786 13.445 1.00 98.56 94 VAL A C 1
ATOM 704 O O . VAL A 1 94 ? -16.493 -3.304 12.961 1.00 98.56 94 VAL A O 1
ATOM 707 N N . ALA A 1 95 ? -14.296 -3.371 13.370 1.00 98.50 95 ALA A N 1
ATOM 708 C CA . ALA A 1 95 ? -14.061 -4.656 12.721 1.00 98.50 95 ALA A CA 1
ATOM 709 C C . ALA A 1 95 ? -14.852 -5.790 13.390 1.00 98.50 95 ALA A C 1
ATOM 711 O O . ALA A 1 95 ? -15.411 -6.628 12.687 1.00 98.50 95 ALA A O 1
ATOM 712 N N . MET A 1 96 ? -14.956 -5.805 14.724 1.00 98.19 96 MET A N 1
ATOM 713 C CA . MET A 1 96 ? -15.814 -6.765 15.423 1.00 98.19 96 MET A CA 1
ATOM 714 C C . MET A 1 96 ? -17.297 -6.551 15.125 1.00 98.19 96 MET A C 1
ATOM 716 O O . MET A 1 96 ? -17.986 -7.523 14.831 1.00 98.19 96 MET A O 1
ATOM 720 N N . ALA A 1 97 ? -17.772 -5.302 15.120 1.00 97.94 97 ALA A N 1
ATOM 721 C CA . ALA A 1 97 ? -19.153 -4.997 14.746 1.00 97.94 97 ALA A CA 1
ATOM 722 C C . ALA A 1 97 ? -19.481 -5.460 13.314 1.00 97.94 97 ALA A C 1
ATOM 724 O O . ALA A 1 97 ? -20.538 -6.036 13.076 1.00 97.94 97 ALA A O 1
ATOM 725 N N . LEU A 1 98 ? -18.552 -5.280 12.369 1.00 97.81 98 LEU A N 1
ATOM 726 C CA . LEU A 1 98 ? -18.687 -5.803 11.008 1.00 97.81 98 LEU A CA 1
ATOM 727 C C . LEU A 1 98 ? -18.751 -7.337 10.980 1.00 97.81 98 LEU A C 1
ATOM 729 O O . LEU A 1 98 ? -19.619 -7.889 10.307 1.00 97.81 98 LEU A O 1
ATOM 733 N N . CYS A 1 99 ? -17.873 -8.019 11.723 1.00 96.94 99 CYS A N 1
ATOM 734 C CA . CYS A 1 99 ? -17.877 -9.481 11.822 1.00 96.94 99 CYS A CA 1
ATOM 735 C C . CYS A 1 99 ? -19.183 -10.030 12.416 1.00 96.94 99 CYS A C 1
ATOM 737 O O . CYS A 1 99 ? -19.685 -11.034 11.915 1.00 96.94 99 CYS A O 1
ATOM 739 N N . GLU A 1 100 ? -19.750 -9.371 13.432 1.00 95.62 100 GLU A N 1
ATOM 740 C CA . GLU A 1 100 ? -21.044 -9.735 14.036 1.00 95.62 100 GLU A CA 1
ATOM 741 C C . GLU A 1 100 ? -22.176 -9.713 12.994 1.00 95.62 100 GLU A C 1
ATOM 743 O O . GLU A 1 100 ? -23.050 -10.576 12.984 1.00 95.62 100 GLU A O 1
ATOM 748 N N . LEU A 1 101 ? -22.117 -8.762 12.056 1.00 95.88 101 LEU A N 1
ATOM 749 C CA . LEU A 1 101 ? -23.060 -8.624 10.940 1.00 95.88 101 LEU A CA 1
ATOM 750 C C . LEU A 1 101 ? -22.710 -9.496 9.718 1.00 95.88 101 LEU A C 1
ATOM 752 O O . LEU A 1 101 ? -23.336 -9.378 8.660 1.00 95.88 101 LEU A O 1
ATOM 756 N N . GLY A 1 102 ? -21.703 -10.364 9.838 1.00 95.75 102 GLY A N 1
ATOM 757 C CA . GLY A 1 102 ? -21.256 -11.282 8.789 1.00 95.75 102 GLY A CA 1
ATOM 758 C C . GLY A 1 102 ? -20.332 -10.664 7.736 1.00 95.75 102 GLY A C 1
ATOM 759 O O . GLY A 1 102 ? -19.942 -11.355 6.792 1.00 95.75 102 GLY A O 1
ATOM 760 N N . TYR A 1 103 ? -19.957 -9.389 7.868 1.00 96.44 103 TYR A N 1
ATOM 761 C CA . TYR A 1 103 ? -18.984 -8.751 6.982 1.00 96.44 103 TYR A CA 1
ATOM 762 C C . TYR A 1 103 ? -17.556 -9.154 7.339 1.00 96.44 103 TYR A C 1
ATOM 764 O O . TYR A 1 103 ? -17.238 -9.494 8.477 1.00 96.44 103 TYR A O 1
ATOM 772 N N . ARG A 1 104 ? -16.662 -9.072 6.350 1.00 94.88 104 ARG A N 1
ATOM 773 C CA . ARG A 1 104 ? -15.243 -9.369 6.534 1.00 94.88 104 ARG A CA 1
ATOM 774 C C . ARG A 1 104 ? -14.410 -8.094 6.377 1.00 94.88 104 ARG A C 1
ATOM 776 O O . ARG A 1 104 ? -14.208 -7.659 5.244 1.00 94.88 104 ARG A O 1
ATOM 783 N N . PRO A 1 105 ? -13.915 -7.498 7.476 1.00 96.44 105 PRO A N 1
ATOM 784 C CA . PRO A 1 105 ? -12.974 -6.390 7.390 1.00 96.44 105 PRO A CA 1
ATOM 785 C C . PRO A 1 105 ? -11.684 -6.830 6.687 1.00 96.44 105 PRO A C 1
ATOM 787 O O . PRO A 1 105 ? -11.291 -7.996 6.759 1.00 96.44 105 PRO A O 1
ATOM 790 N N . VAL A 1 106 ? -11.031 -5.894 5.997 1.00 97.94 106 VAL A N 1
ATOM 791 C CA . VAL A 1 106 ? -9.857 -6.194 5.164 1.00 97.94 106 VAL A CA 1
ATOM 792 C C . VAL A 1 106 ? -8.572 -6.077 5.973 1.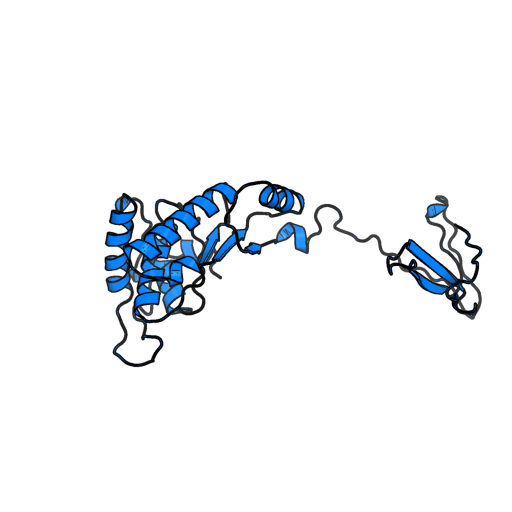00 97.94 106 VAL A C 1
ATOM 794 O O . VAL A 1 106 ? -7.714 -6.949 5.879 1.00 97.94 106 VAL A O 1
ATOM 797 N N . GLY A 1 107 ? -8.419 -5.019 6.771 1.00 98.12 107 GLY A N 1
ATOM 798 C CA . GLY A 1 107 ? -7.163 -4.748 7.468 1.00 98.12 107 GLY A CA 1
ATOM 799 C C . GLY A 1 107 ? -6.975 -3.281 7.823 1.00 98.12 107 GLY A C 1
ATOM 800 O O . GLY A 1 107 ? -7.948 -2.539 7.910 1.00 98.12 107 GLY A O 1
ATOM 801 N N . ILE A 1 108 ? -5.727 -2.854 7.992 1.00 98.50 108 ILE A N 1
ATOM 802 C CA . ILE A 1 108 ? -5.374 -1.472 8.351 1.00 98.50 108 ILE A CA 1
ATOM 803 C C . ILE A 1 108 ? -4.274 -0.913 7.454 1.00 98.50 108 ILE A C 1
ATOM 805 O O . ILE A 1 108 ? -3.538 -1.659 6.806 1.00 98.50 108 ILE A O 1
ATOM 809 N N . ARG A 1 109 ? -4.146 0.416 7.451 1.00 98.50 109 ARG A N 1
ATOM 810 C CA . ARG A 1 109 ? -3.012 1.137 6.869 1.00 98.50 109 ARG A CA 1
ATOM 811 C C . ARG A 1 109 ? -2.251 1.927 7.937 1.00 98.50 109 ARG A C 1
ATOM 813 O O . ARG A 1 109 ? -2.873 2.633 8.730 1.00 98.50 109 ARG A O 1
ATOM 820 N N . LEU A 1 110 ? -0.924 1.829 7.900 1.00 97.75 110 LEU A N 1
ATOM 821 C CA . LEU A 1 110 ? 0.036 2.652 8.641 1.00 97.75 110 LEU A CA 1
ATOM 822 C C . LEU A 1 110 ? 0.765 3.557 7.641 1.00 97.75 110 LEU A C 1
ATOM 824 O O . LEU A 1 110 ? 1.235 3.038 6.629 1.00 97.75 110 LEU A O 1
ATOM 828 N N . ASP A 1 111 ? 0.853 4.863 7.904 1.00 95.56 111 ASP A N 1
ATOM 829 C CA . ASP A 1 111 ? 1.468 5.852 7.001 1.00 95.56 111 ASP A CA 1
ATOM 830 C C . ASP A 1 111 ? 2.633 6.646 7.632 1.00 95.56 111 ASP A C 1
ATOM 832 O O . ASP A 1 111 ? 3.207 7.545 7.017 1.00 95.56 111 ASP A O 1
ATOM 836 N N . SER A 1 112 ? 3.003 6.348 8.879 1.00 94.44 112 SER A N 1
ATOM 837 C CA . SER A 1 112 ? 4.011 7.089 9.638 1.00 94.44 112 SER A CA 1
ATOM 838 C C . SER A 1 112 ? 4.568 6.275 10.812 1.00 94.44 112 SER A C 1
ATOM 840 O O . SER A 1 112 ? 3.976 5.291 11.246 1.00 94.44 112 SER A O 1
ATOM 842 N N . GLY A 1 113 ? 5.707 6.708 11.362 1.00 93.19 113 GLY A N 1
ATOM 843 C CA . GLY A 1 113 ? 6.367 6.043 12.491 1.00 93.19 113 GLY A CA 1
ATOM 844 C C . GLY A 1 113 ? 7.276 4.877 12.086 1.00 93.19 113 GLY A C 1
ATOM 845 O O . GLY A 1 113 ? 7.715 4.774 10.939 1.00 93.19 113 GLY A O 1
ATOM 846 N N . ASP A 1 114 ? 7.612 4.025 13.059 1.00 94.56 114 ASP A N 1
ATOM 847 C CA . ASP A 1 114 ? 8.379 2.797 12.823 1.00 94.56 114 ASP A CA 1
ATOM 848 C C . ASP A 1 114 ? 7.436 1.681 12.361 1.00 94.56 114 ASP A C 1
ATOM 850 O O . ASP A 1 114 ? 6.902 0.921 13.173 1.00 94.56 114 ASP A O 1
ATOM 854 N N . LEU A 1 115 ? 7.243 1.598 11.042 1.00 96.00 115 LEU A N 1
ATOM 855 C CA . LEU A 1 115 ? 6.325 0.646 10.417 1.00 96.00 115 LEU A CA 1
ATOM 856 C C . LEU A 1 115 ? 6.641 -0.812 10.779 1.00 96.00 115 LEU A C 1
ATOM 858 O O . LEU A 1 115 ? 5.718 -1.607 10.937 1.00 96.00 115 LEU A O 1
ATOM 862 N N . CYS A 1 116 ? 7.924 -1.169 10.936 1.00 96.12 116 CYS A N 1
ATOM 863 C CA . CYS A 1 116 ? 8.317 -2.532 11.303 1.00 96.12 116 CYS A CA 1
ATOM 864 C C . CYS A 1 116 ? 7.759 -2.873 12.679 1.00 96.12 116 CYS A C 1
ATOM 866 O O . CYS A 1 116 ? 6.956 -3.794 12.817 1.00 96.12 116 CYS A O 1
ATOM 868 N N . ARG A 1 117 ? 8.108 -2.061 13.681 1.00 96.75 117 ARG A N 1
ATOM 869 C CA . ARG A 1 117 ? 7.654 -2.265 15.055 1.00 96.75 117 ARG A CA 1
ATOM 870 C C . ARG A 1 117 ? 6.132 -2.198 15.169 1.00 96.75 117 ARG A C 1
ATOM 872 O O . ARG A 1 117 ? 5.520 -3.086 15.751 1.00 96.75 117 ARG A O 1
ATOM 879 N N . GLN A 1 118 ? 5.519 -1.171 14.584 1.00 97.81 118 GLN A N 1
ATOM 880 C CA . GLN A 1 118 ? 4.071 -0.985 14.646 1.00 97.81 118 GLN A CA 1
ATOM 881 C C . GLN A 1 118 ? 3.317 -2.143 13.989 1.00 97.81 118 GLN A C 1
ATOM 883 O O . GLN A 1 118 ? 2.288 -2.553 14.513 1.00 97.81 118 GLN A O 1
ATOM 888 N N . SER A 1 119 ? 3.813 -2.698 12.877 1.00 98.19 119 SER A N 1
ATOM 889 C CA . SER A 1 119 ? 3.171 -3.853 12.236 1.00 98.19 119 SER A CA 1
ATOM 890 C C . SER A 1 119 ? 3.158 -5.089 13.140 1.00 98.19 119 SER A C 1
ATOM 892 O O . SER A 1 119 ? 2.134 -5.765 13.230 1.00 98.19 119 SER A O 1
ATOM 894 N N . VAL A 1 120 ? 4.250 -5.340 13.871 1.00 98.31 120 VAL A N 1
ATOM 895 C CA . VAL A 1 120 ? 4.347 -6.443 14.838 1.00 98.31 120 VAL A CA 1
ATOM 896 C C . VAL A 1 120 ? 3.376 -6.226 15.998 1.00 98.31 120 VAL A C 1
ATOM 898 O O . VAL A 1 120 ? 2.592 -7.123 16.317 1.00 98.31 120 VAL A O 1
ATOM 901 N N . ASP A 1 121 ? 3.357 -5.017 16.569 1.00 98.00 121 ASP A N 1
ATOM 902 C CA . ASP A 1 121 ? 2.446 -4.650 17.660 1.00 98.00 121 ASP A CA 1
ATOM 903 C C . ASP A 1 121 ? 0.971 -4.813 17.229 1.00 98.00 121 ASP A C 1
ATOM 905 O O . ASP A 1 121 ? 0.155 -5.405 17.943 1.00 98.00 121 ASP A O 1
ATOM 909 N N . VAL A 1 122 ? 0.623 -4.352 16.020 1.00 98.56 122 VAL A N 1
ATOM 910 C CA . VAL A 1 122 ? -0.722 -4.494 15.437 1.00 98.56 122 VAL A CA 1
ATOM 911 C C . VAL A 1 122 ? -1.088 -5.965 15.241 1.00 98.56 122 VAL A C 1
ATOM 913 O O . VAL A 1 122 ? -2.175 -6.384 15.648 1.00 98.56 122 VAL A O 1
ATOM 916 N N . ARG A 1 123 ? -0.193 -6.777 14.664 1.00 98.50 123 ARG A N 1
ATOM 917 C CA . ARG A 1 123 ? -0.448 -8.207 14.451 1.00 98.50 123 ARG A CA 1
ATOM 918 C C . ARG A 1 123 ? -0.676 -8.939 15.770 1.00 98.50 123 ARG A C 1
ATOM 920 O O . ARG A 1 123 ? -1.563 -9.790 15.848 1.00 98.50 123 ARG A O 1
ATOM 927 N N . GLN A 1 124 ? 0.084 -8.604 16.810 1.00 98.25 124 GLN A N 1
ATOM 928 C CA . GLN A 1 124 ? -0.104 -9.182 18.137 1.00 98.25 124 GLN A CA 1
ATOM 929 C C . GLN A 1 124 ? -1.498 -8.864 18.690 1.00 98.25 124 GLN A C 1
ATOM 931 O O . GLN A 1 124 ? -2.170 -9.757 19.209 1.00 98.25 124 GLN A O 1
ATOM 936 N N . VAL A 1 125 ? -1.966 -7.622 18.541 1.00 98.31 125 VAL A N 1
ATOM 937 C CA . VAL A 1 125 ? -3.329 -7.239 18.934 1.00 98.31 125 VAL A CA 1
ATOM 938 C C . VAL A 1 125 ? -4.375 -7.994 18.117 1.00 98.31 125 VAL A C 1
ATOM 940 O O . VAL A 1 125 ? -5.339 -8.489 18.697 1.00 98.31 125 VAL A O 1
ATOM 943 N N . PHE A 1 126 ? -4.178 -8.164 16.807 1.00 98.56 126 PHE A N 1
ATOM 944 C CA . PHE A 1 126 ? -5.102 -8.945 15.980 1.00 98.56 126 PHE A CA 1
ATOM 945 C C . PHE A 1 126 ? -5.228 -10.392 16.457 1.00 98.56 126 PHE A C 1
ATOM 947 O O . PHE A 1 126 ? -6.350 -10.872 16.621 1.00 98.56 126 PHE A O 1
ATOM 954 N N . ARG A 1 127 ? -4.105 -11.058 16.757 1.00 98.38 127 ARG A N 1
ATOM 955 C CA . ARG A 1 127 ? -4.102 -12.423 17.313 1.00 98.38 127 ARG A CA 1
ATOM 956 C C . ARG A 1 127 ? -4.853 -12.477 18.650 1.00 98.38 127 ARG A C 1
ATOM 958 O O . ARG A 1 127 ? -5.762 -13.289 18.805 1.00 98.38 127 ARG A O 1
ATOM 965 N N . ARG A 1 128 ? -4.575 -11.543 19.571 1.00 97.94 128 ARG A N 1
ATOM 966 C CA . ARG A 1 128 ? -5.264 -11.462 20.875 1.00 97.94 128 ARG A CA 1
ATOM 967 C C . ARG A 1 128 ? -6.771 -11.244 20.736 1.00 97.94 128 ARG A C 1
ATOM 969 O O . ARG A 1 128 ? -7.540 -11.898 21.431 1.00 97.94 128 ARG A O 1
ATOM 976 N N . CYS A 1 129 ? -7.201 -10.348 19.848 1.00 97.50 129 CYS A N 1
ATOM 977 C CA . CYS A 1 129 ? -8.621 -10.124 19.575 1.00 97.50 129 CYS A CA 1
ATOM 978 C C . CYS A 1 129 ? -9.273 -11.365 18.952 1.00 97.50 129 CYS A C 1
ATOM 980 O O . CYS A 1 129 ? -10.365 -11.749 19.366 1.00 97.50 129 CYS A O 1
ATOM 982 N N . SER A 1 130 ? -8.597 -12.023 18.002 1.00 97.31 130 SER A N 1
ATOM 983 C CA . SER A 1 130 ? -9.091 -13.262 17.396 1.00 97.31 130 SER A CA 1
ATOM 984 C C . SER A 1 130 ? -9.357 -14.339 18.445 1.00 97.31 130 SER A C 1
ATOM 986 O O . SER A 1 130 ? -10.388 -15.004 18.375 1.00 97.31 130 SER A O 1
ATOM 988 N N . GLU A 1 131 ? -8.433 -14.525 19.387 1.00 96.94 131 GLU A N 1
ATOM 989 C CA . GLU A 1 131 ? -8.532 -15.526 20.451 1.00 96.94 131 GLU A CA 1
ATOM 990 C C . GLU A 1 131 ? -9.600 -15.141 21.481 1.00 96.94 131 GLU A C 1
ATOM 992 O O . GLU A 1 131 ? -10.534 -15.905 21.720 1.00 96.94 131 GLU A O 1
ATOM 997 N N . GLN A 1 132 ? -9.515 -13.931 22.043 1.00 96.81 132 GLN A N 1
ATOM 998 C CA . GLN A 1 132 ? -10.391 -13.486 23.130 1.00 96.81 132 GLN A CA 1
ATOM 999 C C . GLN A 1 132 ? -11.862 -13.403 22.712 1.00 96.81 132 GLN A C 1
ATOM 1001 O O . GLN A 1 132 ? -12.754 -13.713 23.503 1.00 96.81 132 GLN A O 1
ATOM 1006 N N . PHE A 1 133 ? -12.126 -12.950 21.486 1.00 95.56 133 PHE A N 1
ATOM 1007 C CA . PHE A 1 133 ? -13.485 -12.749 20.989 1.00 95.56 133 PHE A CA 1
ATOM 1008 C C . PHE A 1 133 ? -13.974 -13.898 20.106 1.00 95.56 133 PHE A C 1
ATOM 1010 O O . PHE A 1 133 ? -15.111 -13.859 19.653 1.00 95.56 133 PHE A O 1
ATOM 1017 N N . SER A 1 134 ? -13.150 -14.931 19.885 1.00 95.88 134 SER A N 1
ATOM 1018 C CA . SER A 1 134 ? -13.464 -16.054 18.988 1.00 95.88 134 SER A CA 1
ATOM 1019 C C . SER A 1 134 ? -13.835 -15.601 17.565 1.00 95.88 134 SER A C 1
ATOM 1021 O O . SER A 1 134 ? -14.719 -16.171 16.928 1.00 95.88 134 SER A O 1
ATOM 1023 N N . VAL A 1 135 ? -13.141 -14.576 17.050 1.00 95.19 135 VAL A N 1
ATOM 1024 C CA . VAL A 1 135 ? -13.367 -13.998 15.713 1.00 95.19 135 VAL A CA 1
ATOM 1025 C C . VAL A 1 135 ? -12.175 -14.320 14.799 1.00 95.19 135 VAL A C 1
ATOM 1027 O O . VAL A 1 135 ? -11.258 -13.505 14.673 1.00 95.19 135 VAL A O 1
ATOM 1030 N N . PRO A 1 136 ? -12.157 -15.482 14.114 1.00 94.12 136 PRO A N 1
ATOM 1031 C CA . PRO A 1 136 ? -10.996 -15.942 13.342 1.00 94.12 136 PRO A CA 1
ATOM 1032 C C . PRO A 1 136 ? -10.635 -15.030 12.162 1.00 94.12 136 PRO A C 1
ATOM 1034 O O . PRO A 1 136 ? -9.506 -15.075 11.674 1.00 94.12 136 PRO A O 1
ATOM 1037 N N . ALA A 1 137 ? -11.563 -14.175 11.712 1.00 94.62 137 ALA A N 1
ATOM 1038 C CA . ALA A 1 137 ? -11.320 -13.204 10.647 1.00 94.62 137 ALA A CA 1
ATOM 1039 C C . ALA A 1 137 ? -10.127 -12.278 10.951 1.00 94.62 137 ALA A C 1
ATOM 1041 O O . ALA A 1 137 ? -9.405 -11.901 10.024 1.00 94.62 137 ALA A O 1
ATOM 1042 N N . PHE A 1 138 ? -9.864 -11.987 12.232 1.00 97.38 138 PHE A N 1
ATOM 1043 C CA . PHE A 1 138 ? -8.753 -11.133 12.660 1.00 97.38 138 PHE A CA 1
ATOM 1044 C C . PHE A 1 138 ? -7.373 -11.699 12.293 1.00 97.38 138 PHE A C 1
ATOM 1046 O O . PHE A 1 138 ? -6.458 -10.932 12.001 1.00 97.38 138 PHE A O 1
ATOM 1053 N N . ASN A 1 139 ? -7.228 -13.025 12.205 1.00 96.19 139 ASN A N 1
ATOM 1054 C CA . ASN A 1 139 ? -5.970 -13.656 11.787 1.00 96.19 139 ASN A CA 1
ATOM 1055 C C . ASN A 1 139 ? -5.635 -13.415 10.308 1.00 96.19 139 ASN A C 1
ATOM 1057 O O . ASN A 1 139 ? -4.492 -13.602 9.906 1.00 96.19 139 ASN A O 1
ATOM 1061 N N . SER A 1 140 ? -6.621 -13.010 9.503 1.00 95.94 140 SER A N 1
ATOM 1062 C CA . SER A 1 140 ? -6.471 -12.789 8.059 1.00 95.94 140 SER A CA 1
ATOM 1063 C C . SER A 1 140 ? -6.431 -11.317 7.645 1.00 95.94 140 SER A C 1
ATOM 1065 O O . SER A 1 140 ? -6.411 -11.027 6.452 1.00 95.94 140 SER A O 1
ATOM 1067 N N . LEU A 1 141 ? -6.459 -10.395 8.611 1.00 98.31 141 LEU A N 1
ATOM 1068 C CA . LEU A 1 141 ? -6.424 -8.960 8.345 1.00 98.31 141 LEU A CA 1
ATOM 1069 C C . LEU A 1 141 ? -5.071 -8.549 7.779 1.00 98.31 141 LEU A C 1
ATOM 1071 O O . LEU A 1 141 ? -4.043 -8.904 8.350 1.00 98.31 141 LEU A O 1
ATOM 1075 N N . ILE A 1 142 ? -5.066 -7.764 6.707 1.00 98.44 142 ILE A N 1
ATOM 1076 C CA . ILE A 1 142 ? -3.816 -7.294 6.112 1.00 98.44 142 ILE A CA 1
ATOM 1077 C C . ILE A 1 142 ? -3.297 -6.027 6.800 1.00 98.44 142 ILE A C 1
ATOM 1079 O O . ILE A 1 142 ? -4.067 -5.178 7.257 1.00 98.44 142 ILE A O 1
ATOM 1083 N N . ILE A 1 143 ? -1.981 -5.867 6.829 1.00 98.50 143 ILE A N 1
ATOM 1084 C CA . ILE A 1 143 ? -1.293 -4.662 7.280 1.00 98.50 143 ILE A CA 1
ATOM 1085 C C . ILE A 1 143 ? -0.648 -4.010 6.062 1.00 98.50 143 ILE A C 1
ATOM 1087 O O . ILE A 1 143 ? 0.265 -4.562 5.446 1.00 98.50 143 ILE A O 1
ATOM 1091 N N . VAL A 1 144 ? -1.138 -2.822 5.710 1.00 98.19 144 VAL A N 1
ATOM 1092 C CA . VAL A 1 144 ? -0.599 -2.019 4.612 1.00 98.19 144 VAL A CA 1
ATOM 1093 C C . VAL A 1 144 ? 0.348 -0.964 5.174 1.00 98.19 144 VAL A C 1
ATOM 1095 O O . VAL A 1 144 ? -0.075 -0.093 5.931 1.00 98.19 144 VAL A O 1
ATOM 1098 N N . GLY A 1 145 ? 1.618 -1.023 4.782 1.00 96.88 145 GLY A N 1
ATOM 1099 C CA .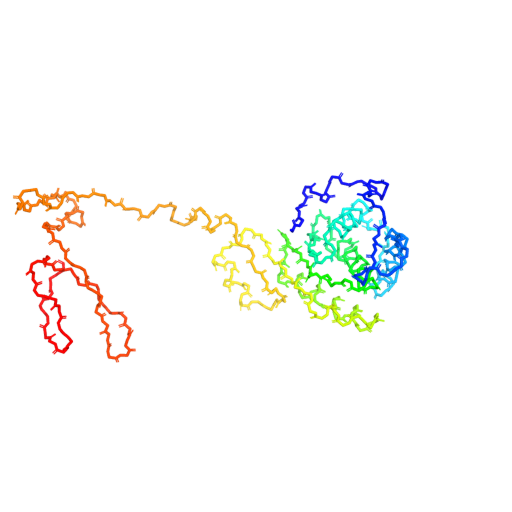 GLY A 1 145 ? 2.622 -0.013 5.100 1.00 96.88 145 GLY A CA 1
ATOM 1100 C C . GLY A 1 145 ? 2.783 0.985 3.958 1.00 96.88 145 GLY A C 1
ATOM 1101 O O . GLY A 1 145 ? 3.161 0.621 2.842 1.00 96.88 145 GLY A O 1
ATOM 1102 N N . THR A 1 146 ? 2.525 2.254 4.234 1.00 93.25 146 THR A N 1
ATOM 1103 C CA . THR A 1 146 ? 2.873 3.392 3.378 1.00 93.25 146 THR A CA 1
ATOM 1104 C C . THR A 1 146 ? 3.747 4.350 4.189 1.00 93.25 146 THR A C 1
ATOM 1106 O O . THR A 1 146 ? 3.744 4.255 5.407 1.00 93.25 146 THR A O 1
ATOM 1109 N N . ASN A 1 147 ? 4.604 5.142 3.529 1.00 89.31 147 ASN A N 1
ATOM 1110 C CA . ASN A 1 147 ? 5.334 6.315 4.064 1.00 89.31 147 ASN A CA 1
ATOM 1111 C C . ASN A 1 147 ? 6.598 6.553 3.221 1.00 89.31 147 ASN A C 1
ATOM 1113 O O . ASN A 1 147 ? 7.650 5.981 3.503 1.00 89.31 147 ASN A O 1
ATOM 1117 N N . ASN A 1 148 ? 6.496 7.360 2.160 1.00 87.00 148 ASN A N 1
ATOM 1118 C CA . ASN A 1 148 ? 7.626 7.724 1.290 1.00 87.00 148 ASN A CA 1
ATOM 1119 C C . ASN A 1 148 ? 8.590 6.554 0.969 1.00 87.00 148 ASN A C 1
ATOM 1121 O O . ASN A 1 148 ? 9.813 6.688 1.007 1.00 87.00 148 ASN A O 1
ATOM 1125 N N . ILE A 1 149 ? 8.022 5.378 0.696 1.00 92.12 149 ILE A N 1
ATOM 1126 C CA . ILE A 1 149 ? 8.788 4.146 0.544 1.00 92.12 149 ILE A CA 1
ATOM 1127 C C . ILE A 1 149 ? 9.679 4.248 -0.693 1.00 92.12 149 ILE A C 1
ATOM 1129 O O . ILE A 1 149 ? 9.223 4.619 -1.772 1.00 92.12 149 ILE A O 1
ATOM 1133 N N . SER A 1 150 ? 10.947 3.882 -0.540 1.00 93.19 150 SER A N 1
ATOM 1134 C CA . SER A 1 150 ? 11.918 3.760 -1.625 1.00 93.19 150 SER A CA 1
ATOM 1135 C C . SER A 1 150 ? 12.435 2.322 -1.738 1.00 93.19 150 SER A C 1
ATOM 1137 O O . SER A 1 150 ? 12.195 1.493 -0.864 1.00 93.19 150 SER A O 1
ATOM 1139 N N . GLU A 1 151 ? 13.213 2.027 -2.779 1.00 92.88 151 GLU A N 1
ATOM 1140 C CA . GLU A 1 151 ? 13.947 0.757 -2.910 1.00 92.88 151 GLU A CA 1
ATOM 1141 C C . GLU A 1 151 ? 14.821 0.450 -1.675 1.00 92.88 151 GLU A C 1
ATOM 1143 O O . GLU A 1 151 ? 14.879 -0.689 -1.215 1.00 92.88 151 GLU A O 1
ATOM 1148 N N . GLN A 1 152 ? 15.464 1.475 -1.100 1.00 91.69 152 GLN A N 1
ATOM 1149 C CA . GLN A 1 152 ? 16.264 1.327 0.120 1.00 91.69 152 GLN A CA 1
ATOM 1150 C C . GLN A 1 152 ? 15.374 0.988 1.317 1.00 91.69 152 GLN A C 1
ATOM 1152 O O . GLN A 1 152 ? 15.679 0.053 2.050 1.00 91.69 152 GLN A O 1
ATOM 1157 N N . SER A 1 153 ? 14.239 1.676 1.455 1.00 92.00 153 SER A N 1
ATOM 1158 C CA . SER A 1 153 ? 13.249 1.399 2.499 1.00 92.00 153 SER A CA 1
ATOM 1159 C C . SER A 1 153 ? 12.729 -0.039 2.406 1.00 92.00 153 SER A C 1
ATOM 1161 O O . SER A 1 153 ? 12.678 -0.726 3.416 1.00 92.00 153 SER A O 1
ATOM 1163 N N . ILE A 1 154 ? 12.417 -0.536 1.203 1.00 93.50 154 ILE A N 1
ATOM 1164 C CA . ILE A 1 154 ? 11.992 -1.933 0.988 1.00 93.50 154 ILE A CA 1
ATOM 1165 C C . ILE A 1 154 ? 13.110 -2.910 1.375 1.00 93.50 154 ILE A C 1
ATOM 1167 O O . ILE A 1 154 ? 12.849 -3.918 2.026 1.00 93.50 154 ILE A O 1
ATOM 1171 N N . SER A 1 155 ? 14.366 -2.612 1.022 1.00 93.94 155 SER A N 1
ATOM 1172 C CA . SER A 1 155 ? 15.510 -3.433 1.440 1.00 93.94 155 SER A CA 1
ATOM 1173 C C . SER A 1 155 ? 15.661 -3.487 2.963 1.00 93.94 155 SER A C 1
ATOM 1175 O O . SER A 1 155 ? 15.999 -4.536 3.507 1.00 93.94 155 SER A O 1
ATOM 1177 N N . GLU A 1 156 ? 15.409 -2.376 3.658 1.00 91.81 156 GLU A N 1
ATOM 1178 C CA . GLU A 1 156 ? 15.420 -2.320 5.121 1.00 91.81 156 GLU A CA 1
ATOM 1179 C C . GLU A 1 156 ? 14.248 -3.083 5.742 1.00 91.81 156 GLU A C 1
ATOM 1181 O O . GLU A 1 156 ? 14.475 -3.839 6.686 1.00 91.81 156 GLU A O 1
ATOM 1186 N N . LEU A 1 157 ? 13.035 -2.944 5.193 1.00 93.38 157 LEU A N 1
ATOM 1187 C CA . LEU A 1 157 ? 11.863 -3.724 5.605 1.00 93.38 157 LEU A CA 1
ATOM 1188 C C . LEU A 1 157 ? 12.157 -5.226 5.496 1.00 93.38 157 LEU A C 1
ATOM 1190 O O . LEU A 1 157 ? 11.967 -5.950 6.460 1.00 93.38 157 LEU A O 1
ATOM 1194 N N . ASN A 1 158 ? 12.740 -5.684 4.386 1.00 92.50 158 ASN A N 1
ATOM 1195 C CA . ASN A 1 158 ? 13.075 -7.101 4.185 1.00 92.50 158 ASN A CA 1
ATOM 1196 C C . ASN A 1 158 ? 14.159 -7.641 5.137 1.00 92.50 158 ASN A C 1
ATOM 1198 O O . ASN A 1 158 ? 14.322 -8.854 5.248 1.00 92.50 158 ASN A O 1
ATOM 1202 N N . LYS A 1 159 ? 14.938 -6.769 5.787 1.00 94.12 159 LYS A N 1
ATOM 1203 C CA . LYS A 1 159 ? 15.986 -7.161 6.748 1.00 94.12 159 LYS A CA 1
ATOM 1204 C C . LYS A 1 159 ? 15.502 -7.150 8.193 1.00 94.12 159 LYS A C 1
ATOM 1206 O O . LYS A 1 159 ? 16.127 -7.787 9.038 1.00 94.12 159 LYS A O 1
ATOM 1211 N N . LYS A 1 160 ? 14.460 -6.377 8.491 1.00 94.50 160 LYS A N 1
ATOM 1212 C CA . LYS A 1 160 ? 13.901 -6.233 9.833 1.00 94.50 160 LYS A CA 1
ATOM 1213 C C . LYS A 1 160 ? 12.691 -7.141 9.984 1.00 94.50 160 LYS A C 1
ATOM 1215 O O . LYS A 1 160 ? 11.915 -7.322 9.050 1.00 94.50 160 LYS A O 1
ATOM 1220 N N . GLU A 1 161 ? 12.506 -7.664 11.186 1.00 95.62 161 GLU A N 1
ATOM 1221 C CA . GLU A 1 161 ? 11.252 -8.320 11.535 1.00 95.62 161 GLU A CA 1
ATOM 1222 C C . GLU A 1 161 ? 10.101 -7.313 11.413 1.00 95.62 161 GLU A C 1
ATOM 1224 O O . GLU A 1 161 ? 10.157 -6.207 11.957 1.00 95.62 161 GLU A O 1
ATOM 1229 N N . ASN A 1 162 ? 9.091 -7.683 10.634 1.00 96.94 162 ASN A N 1
ATOM 1230 C CA . ASN A 1 162 ? 7.874 -6.919 10.426 1.00 96.94 162 ASN A CA 1
ATOM 1231 C C . ASN A 1 162 ? 6.750 -7.873 9.997 1.00 96.94 162 ASN A C 1
ATOM 1233 O O . ASN A 1 162 ? 7.004 -8.995 9.566 1.00 96.94 162 ASN A O 1
ATOM 1237 N N . GLU A 1 163 ? 5.514 -7.407 10.106 1.00 97.94 163 GLU A N 1
ATOM 1238 C CA . GLU A 1 163 ? 4.291 -8.156 9.791 1.00 97.94 163 GLU A CA 1
ATOM 1239 C C . GLU A 1 163 ? 3.471 -7.429 8.702 1.00 97.94 163 GLU A C 1
ATOM 1241 O O . GLU A 1 163 ? 2.242 -7.528 8.667 1.00 97.94 163 GLU A O 1
ATOM 1246 N N . ILE A 1 164 ? 4.144 -6.647 7.844 1.00 97.81 164 ILE A N 1
ATOM 1247 C CA . ILE A 1 164 ? 3.534 -5.886 6.745 1.00 97.81 164 ILE A CA 1
ATOM 1248 C C . ILE A 1 164 ? 3.254 -6.829 5.571 1.00 97.81 164 ILE A C 1
ATOM 1250 O O . ILE A 1 164 ? 4.169 -7.439 5.024 1.00 97.81 164 ILE A O 1
ATOM 1254 N N . ASP A 1 165 ? 1.999 -6.888 5.127 1.00 97.81 165 ASP A N 1
ATOM 1255 C CA . ASP A 1 165 ? 1.582 -7.736 4.002 1.00 97.81 165 ASP A CA 1
ATOM 1256 C C . ASP A 1 165 ? 1.682 -7.006 2.656 1.00 97.81 165 ASP A C 1
ATOM 1258 O O . ASP A 1 165 ? 1.921 -7.613 1.612 1.00 97.81 165 ASP A O 1
ATOM 1262 N N . VAL A 1 166 ? 1.460 -5.687 2.665 1.00 97.06 166 VAL A N 1
ATOM 1263 C CA . VAL A 1 166 ? 1.413 -4.858 1.454 1.00 97.06 166 VAL A CA 1
ATOM 1264 C C . VAL A 1 166 ? 2.191 -3.570 1.674 1.00 97.06 166 VAL A C 1
ATOM 1266 O O . VAL A 1 166 ? 1.965 -2.856 2.646 1.00 97.06 166 VAL A O 1
ATOM 1269 N N . VAL A 1 167 ? 3.060 -3.226 0.724 1.00 96.31 167 VAL A N 1
ATOM 1270 C CA . VAL A 1 167 ? 3.827 -1.976 0.739 1.00 96.31 167 VAL A CA 1
ATOM 1271 C C . VAL A 1 167 ? 3.329 -1.054 -0.369 1.00 96.31 167 VAL A C 1
ATOM 1273 O O . VAL A 1 167 ? 3.394 -1.395 -1.550 1.00 96.31 167 VAL A O 1
ATOM 1276 N N . GLY A 1 168 ? 2.833 0.128 -0.004 1.00 94.75 168 GLY A N 1
ATOM 1277 C CA . GLY A 1 168 ? 2.415 1.144 -0.969 1.00 94.75 168 GLY A CA 1
ATOM 1278 C C . GLY A 1 168 ? 3.543 2.125 -1.285 1.00 94.75 168 GLY A C 1
ATOM 1279 O O . GLY A 1 168 ? 4.057 2.810 -0.399 1.00 94.75 168 GLY A O 1
ATOM 1280 N N . VAL A 1 169 ? 3.9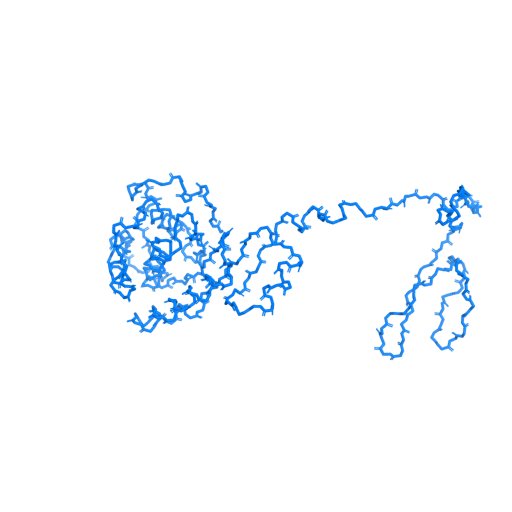01 2.229 -2.567 1.00 95.06 169 VAL A N 1
ATOM 1281 C CA . VAL A 1 169 ? 4.954 3.125 -3.065 1.00 95.06 169 VAL A CA 1
ATOM 1282 C C . VAL A 1 169 ? 4.331 4.236 -3.909 1.00 95.06 169 VAL A C 1
ATOM 1284 O O . VAL A 1 169 ? 3.754 3.975 -4.960 1.00 95.06 169 VAL A O 1
ATOM 1287 N N . GLY A 1 170 ? 4.448 5.479 -3.439 1.00 92.88 170 GLY A N 1
ATOM 1288 C CA . GLY A 1 170 ? 3.927 6.668 -4.120 1.00 92.88 170 GLY A CA 1
ATOM 1289 C C . GLY A 1 170 ? 5.008 7.404 -4.911 1.00 92.88 170 GLY A C 1
ATOM 1290 O O . GLY A 1 170 ? 5.411 6.975 -5.991 1.00 92.88 170 GLY A O 1
ATOM 1291 N N . THR A 1 171 ? 5.496 8.516 -4.353 1.00 91.88 171 THR A N 1
ATOM 1292 C CA . THR A 1 171 ? 6.425 9.466 -4.991 1.00 91.88 171 THR A CA 1
ATOM 1293 C C . THR A 1 171 ? 7.608 8.793 -5.685 1.00 91.88 171 THR A C 1
ATOM 1295 O O . THR A 1 171 ? 7.844 9.038 -6.863 1.00 91.88 171 THR A O 1
ATOM 1298 N N . HIS A 1 172 ? 8.318 7.893 -5.000 1.00 92.88 172 HIS A N 1
ATOM 1299 C CA . HIS A 1 172 ? 9.499 7.228 -5.557 1.00 92.88 172 HIS A CA 1
ATOM 1300 C C . HIS A 1 172 ? 9.217 6.410 -6.823 1.00 92.88 172 HIS A C 1
ATOM 1302 O O . HIS A 1 172 ? 10.089 6.343 -7.690 1.00 92.88 172 HIS A O 1
ATOM 1308 N N . LEU A 1 173 ? 8.020 5.825 -6.942 1.00 93.00 173 LEU A N 1
ATOM 1309 C CA . LEU A 1 173 ? 7.613 5.060 -8.118 1.00 93.00 173 LEU A CA 1
ATOM 1310 C C . LEU A 1 173 ? 7.283 5.984 -9.293 1.00 93.00 173 LEU A C 1
ATOM 1312 O O . LEU A 1 173 ? 7.714 5.730 -10.412 1.00 93.00 173 LEU A O 1
ATOM 1316 N N . VAL A 1 174 ? 6.527 7.057 -9.044 1.00 93.62 174 VAL A N 1
ATOM 1317 C CA . VAL A 1 174 ? 6.002 7.912 -10.123 1.00 93.62 174 VAL A CA 1
ATOM 1318 C C . VAL A 1 174 ? 6.994 8.962 -10.608 1.00 93.62 174 VAL A C 1
ATOM 1320 O O . VAL A 1 174 ? 6.958 9.336 -11.777 1.00 93.62 174 VAL A O 1
ATOM 1323 N N . THR A 1 175 ? 7.885 9.453 -9.743 1.00 91.81 175 THR A N 1
ATOM 1324 C CA . THR A 1 175 ? 8.838 10.508 -10.118 1.00 91.81 175 THR A CA 1
ATOM 1325 C C . THR A 1 175 ? 10.222 9.976 -10.465 1.00 91.81 175 THR A C 1
ATOM 1327 O O . THR A 1 175 ? 11.078 10.772 -10.845 1.00 91.81 175 THR A O 1
ATOM 1330 N N . CYS A 1 176 ? 10.482 8.674 -10.280 1.00 90.31 176 CYS A N 1
ATOM 1331 C CA . CYS A 1 176 ? 11.803 8.064 -10.453 1.00 90.31 176 CYS A CA 1
ATOM 1332 C C . CYS A 1 176 ? 12.913 8.909 -9.800 1.00 90.31 176 CYS A C 1
ATOM 1334 O O . CYS A 1 176 ? 13.860 9.310 -10.469 1.00 90.31 176 CYS A O 1
ATOM 1336 N N . THR A 1 177 ? 12.790 9.237 -8.506 1.00 89.38 177 THR A N 1
ATOM 1337 C CA . THR A 1 177 ? 13.566 10.322 -7.855 1.00 89.38 177 THR A CA 1
ATOM 1338 C C . THR A 1 177 ? 15.082 10.303 -8.105 1.00 89.38 177 THR A C 1
ATOM 1340 O O . THR A 1 177 ? 15.682 11.370 -8.197 1.00 89.38 177 THR A O 1
ATOM 1343 N N . LYS A 1 178 ? 15.709 9.124 -8.241 1.00 89.62 178 LYS A N 1
ATOM 1344 C CA . LYS A 1 178 ? 17.148 8.985 -8.552 1.00 89.62 178 LYS A CA 1
ATOM 1345 C C . LYS A 1 178 ? 17.499 9.351 -10.004 1.00 89.62 178 LYS A C 1
ATOM 1347 O O . LYS A 1 178 ? 18.582 9.868 -10.257 1.00 89.62 178 LYS A O 1
ATOM 1352 N N . GLN A 1 179 ? 16.609 9.064 -10.952 1.00 92.25 179 GLN A N 1
ATOM 1353 C CA . GLN A 1 179 ? 16.785 9.321 -12.380 1.00 92.25 179 GLN A CA 1
ATOM 1354 C C . GLN A 1 179 ? 15.419 9.664 -13.014 1.00 92.25 179 GLN A C 1
ATOM 1356 O O . GLN A 1 179 ? 14.768 8.796 -13.598 1.00 92.25 179 GLN A O 1
ATOM 1361 N N . PRO A 1 180 ? 14.972 10.933 -12.927 1.00 93.81 180 PRO A N 1
ATOM 1362 C CA . PRO A 1 180 ? 13.640 11.342 -13.386 1.00 93.81 180 PRO A CA 1
ATOM 1363 C C . PRO A 1 180 ? 13.525 11.431 -14.915 1.00 93.81 180 PRO A C 1
ATOM 1365 O O . PRO A 1 180 ? 12.450 11.699 -15.445 1.00 93.81 180 PRO A O 1
ATOM 1368 N N . SER A 1 181 ? 14.629 11.242 -15.646 1.00 93.12 181 SER A N 1
ATOM 1369 C CA . SER A 1 181 ? 14.636 11.235 -17.107 1.00 93.12 181 SER A CA 1
ATOM 1370 C C . SER A 1 181 ? 15.421 10.048 -17.661 1.00 93.12 181 SER A C 1
ATOM 1372 O O . SER A 1 181 ? 16.516 9.718 -17.206 1.00 93.12 181 SER A O 1
ATOM 1374 N N . LEU A 1 182 ? 14.858 9.411 -18.688 1.00 92.75 182 LEU A N 1
ATOM 1375 C CA . LEU A 1 182 ? 15.461 8.241 -19.329 1.00 92.75 182 LEU A CA 1
ATOM 1376 C C . LEU A 1 182 ? 16.643 8.607 -20.245 1.00 92.75 182 LEU A C 1
ATOM 1378 O O . LEU A 1 182 ? 17.462 7.757 -20.572 1.00 92.75 182 LEU A O 1
ATOM 1382 N N . GLY A 1 183 ? 16.743 9.870 -20.674 1.00 90.88 183 GLY A N 1
ATOM 1383 C CA . GLY A 1 183 ? 17.785 10.312 -21.606 1.00 90.88 183 GLY A CA 1
ATOM 1384 C C . GLY A 1 183 ? 17.579 9.834 -23.051 1.00 90.88 183 GLY A C 1
ATOM 1385 O O . GLY A 1 183 ? 18.536 9.784 -23.821 1.00 90.88 183 GLY A O 1
ATOM 1386 N N . CYS A 1 184 ? 16.347 9.482 -23.441 1.00 94.19 184 CYS A N 1
ATOM 1387 C CA . CYS A 1 184 ? 16.037 9.058 -24.807 1.00 94.19 184 CYS A CA 1
ATOM 1388 C C . CYS A 1 184 ? 16.356 10.144 -25.838 1.00 94.19 184 CYS A C 1
ATOM 1390 O O . CYS A 1 184 ? 16.096 11.330 -25.632 1.00 94.19 184 CYS A O 1
ATOM 1392 N N . VAL A 1 185 ? 16.847 9.714 -26.999 1.00 92.75 185 VAL A N 1
ATOM 1393 C CA . VAL A 1 185 ? 17.103 10.593 -28.139 1.00 92.75 185 VAL A CA 1
ATOM 1394 C C . VAL A 1 185 ? 16.418 10.068 -29.391 1.00 92.75 185 VAL A C 1
ATOM 1396 O O . VAL A 1 185 ? 16.379 8.867 -29.639 1.00 92.75 185 VAL A O 1
ATOM 1399 N N . TYR A 1 186 ? 15.942 10.989 -30.224 1.00 94.56 186 TYR A N 1
ATOM 1400 C CA . TYR A 1 186 ? 15.543 10.699 -31.596 1.00 94.56 186 TYR A CA 1
ATOM 1401 C C . TYR A 1 186 ? 16.633 11.184 -32.551 1.00 94.56 186 TYR A C 1
ATOM 1403 O O . TYR A 1 186 ? 17.082 12.334 -32.463 1.00 94.56 186 TYR A O 1
ATOM 1411 N N . LYS A 1 187 ? 17.090 10.307 -33.449 1.00 94.50 187 LYS A N 1
ATOM 1412 C CA . LYS A 1 187 ? 18.140 10.605 -34.430 1.00 94.50 187 LYS A CA 1
ATOM 1413 C C . LYS A 1 187 ? 17.788 9.992 -35.779 1.00 94.50 187 LYS A C 1
ATOM 1415 O O . LYS A 1 187 ? 17.412 8.828 -35.869 1.00 94.50 187 LYS A O 1
ATOM 1420 N N . LEU A 1 188 ? 17.951 10.784 -36.834 1.00 96.19 188 LEU A N 1
ATOM 1421 C CA . LEU A 1 188 ? 17.802 10.332 -38.211 1.00 96.19 188 LEU A CA 1
ATOM 1422 C C . LEU A 1 188 ? 19.015 9.487 -38.610 1.00 96.19 188 LEU A C 1
ATOM 1424 O O . LEU A 1 188 ? 20.137 9.987 -38.597 1.00 96.19 188 LEU A O 1
ATOM 1428 N N . VAL A 1 189 ? 18.782 8.233 -38.992 1.00 96.94 189 VAL A N 1
ATOM 1429 C CA . VAL A 1 189 ? 19.856 7.280 -39.334 1.00 96.94 189 VAL A CA 1
ATOM 1430 C C . VAL A 1 189 ? 20.007 7.043 -40.838 1.00 96.94 189 VAL A C 1
ATOM 1432 O O . VAL A 1 189 ? 21.049 6.562 -41.277 1.00 96.94 189 VAL A O 1
ATOM 1435 N N . GLU A 1 190 ? 18.999 7.385 -41.648 1.00 97.56 190 GLU A N 1
ATOM 1436 C CA . GLU A 1 190 ? 19.011 7.179 -43.100 1.00 97.56 190 GLU A CA 1
ATOM 1437 C C . GLU A 1 190 ? 18.011 8.098 -43.820 1.00 97.56 190 GLU A C 1
ATOM 1439 O O . GLU A 1 190 ? 16.899 8.309 -43.341 1.00 97.56 190 GLU A O 1
ATOM 1444 N N . VAL A 1 191 ? 18.384 8.614 -44.997 1.00 97.50 191 VAL A N 1
ATOM 1445 C CA . VAL A 1 191 ? 17.493 9.371 -45.894 1.00 97.50 191 VAL A CA 1
ATOM 1446 C C . VAL A 1 191 ? 17.651 8.860 -47.316 1.00 97.50 191 VAL A C 1
ATOM 1448 O O . VAL A 1 191 ? 18.757 8.888 -47.851 1.00 97.50 191 VAL A O 1
ATOM 1451 N N . ARG A 1 192 ? 16.547 8.444 -47.954 1.00 96.19 192 ARG A N 1
ATOM 1452 C CA . ARG A 1 192 ? 16.538 7.944 -49.345 1.00 96.19 192 ARG A CA 1
ATOM 1453 C C . ARG A 1 192 ? 17.610 6.861 -49.583 1.00 96.19 192 ARG A C 1
ATOM 1455 O O . ARG A 1 192 ? 18.378 6.947 -50.535 1.00 96.19 192 ARG A O 1
ATOM 1462 N N . GLY A 1 193 ? 17.715 5.902 -48.660 1.00 93.69 193 GLY A N 1
ATOM 1463 C CA . GLY A 1 193 ? 18.705 4.819 -48.712 1.00 93.69 193 GLY A CA 1
ATOM 1464 C C . GLY A 1 193 ? 20.148 5.236 -48.402 1.00 93.69 193 GLY A C 1
ATOM 1465 O O . GLY A 1 193 ? 21.041 4.403 -48.471 1.00 93.69 193 GLY A O 1
ATOM 1466 N N . ARG A 1 194 ? 20.410 6.508 -48.063 1.00 96.62 194 ARG A N 1
ATOM 1467 C CA . ARG A 1 194 ? 21.749 6.993 -47.699 1.00 96.62 194 ARG A CA 1
ATOM 1468 C C . ARG A 1 194 ? 21.887 7.095 -46.178 1.00 96.62 194 ARG A C 1
ATOM 1470 O O . ARG A 1 194 ? 21.163 7.902 -45.579 1.00 96.62 194 ARG A O 1
ATOM 1477 N N . PRO A 1 195 ? 22.806 6.340 -45.550 1.00 97.25 195 PRO A N 1
ATOM 1478 C CA . PRO A 1 195 ? 23.038 6.413 -44.114 1.00 97.25 195 PRO A CA 1
ATOM 1479 C C . PRO A 1 195 ? 23.443 7.821 -43.648 1.00 97.25 195 PRO A C 1
ATOM 1481 O O . PRO A 1 195 ? 24.056 8.605 -44.384 1.00 97.25 195 PRO A O 1
ATOM 1484 N N . ARG A 1 196 ? 23.069 8.161 -42.414 1.00 96.69 196 ARG A N 1
ATOM 1485 C CA . ARG A 1 196 ? 23.369 9.434 -41.753 1.00 96.69 196 ARG A CA 1
ATOM 1486 C C . ARG A 1 196 ? 23.983 9.178 -40.386 1.00 96.69 196 ARG A C 1
ATOM 1488 O O . ARG A 1 196 ? 23.457 8.389 -39.609 1.00 96.69 196 ARG A O 1
ATOM 1495 N N . MET A 1 197 ? 25.081 9.873 -40.116 1.00 95.75 197 MET A N 1
ATOM 1496 C CA . MET A 1 197 ? 25.799 9.840 -38.849 1.00 95.75 197 MET A CA 1
ATOM 1497 C C . MET A 1 197 ? 25.960 11.268 -38.348 1.00 95.75 197 MET A C 1
ATOM 1499 O O . MET A 1 197 ? 26.480 12.124 -39.063 1.00 95.75 197 MET A O 1
ATOM 1503 N N . LYS A 1 198 ? 25.516 11.526 -37.119 1.00 92.94 198 LYS A N 1
ATOM 1504 C CA . LYS A 1 198 ? 25.883 12.733 -36.388 1.00 92.94 198 LYS A CA 1
ATOM 1505 C C . LYS A 1 198 ? 27.210 12.465 -35.693 1.00 92.94 198 LYS A C 1
ATOM 1507 O O . LYS A 1 198 ? 27.269 11.617 -34.804 1.00 92.94 198 LYS A O 1
ATOM 1512 N N . ILE A 1 199 ? 28.240 13.196 -36.098 1.00 91.88 199 ILE A N 1
ATOM 1513 C CA . ILE A 1 199 ? 29.535 13.213 -35.417 1.00 91.88 199 ILE A CA 1
ATOM 1514 C C . ILE A 1 199 ? 29.428 14.184 -34.239 1.00 91.88 199 ILE A C 1
ATOM 1516 O O . ILE A 1 199 ? 28.718 15.192 -34.299 1.00 91.88 199 ILE A O 1
ATOM 1520 N N . SER A 1 200 ? 30.058 13.831 -33.128 1.00 89.31 200 SER A N 1
ATOM 1521 C CA . SER A 1 200 ? 30.025 14.589 -31.885 1.00 89.31 200 SER A CA 1
ATOM 1522 C C . SER A 1 200 ? 31.446 14.748 -31.356 1.00 89.31 200 SER A C 1
ATOM 1524 O O . SER A 1 200 ? 32.245 13.829 -31.502 1.00 89.31 200 SER A O 1
ATOM 1526 N N . GLU A 1 201 ? 31.750 15.887 -30.729 1.00 89.38 201 GLU A N 1
ATOM 1527 C CA . GLU A 1 201 ? 33.059 16.130 -30.092 1.00 89.38 201 GLU A CA 1
ATOM 1528 C C . GLU A 1 201 ? 33.347 15.128 -28.969 1.00 89.38 201 GLU A C 1
ATOM 1530 O O . GLU A 1 201 ? 34.485 14.732 -28.762 1.00 89.38 201 GLU A O 1
ATOM 1535 N N . ASP A 1 202 ? 32.294 14.674 -28.287 1.00 89.50 202 ASP A N 1
ATOM 1536 C CA . ASP A 1 202 ? 32.308 13.470 -27.458 1.00 89.50 202 ASP A CA 1
ATOM 1537 C C . ASP A 1 202 ? 32.045 12.237 -28.346 1.00 89.50 202 ASP A C 1
ATOM 1539 O O . ASP A 1 202 ? 30.897 12.058 -28.786 1.00 89.50 202 ASP A O 1
ATOM 1543 N N . PRO A 1 203 ? 33.049 11.373 -28.609 1.00 84.94 203 PRO A N 1
ATOM 1544 C CA . PRO A 1 203 ? 32.902 10.238 -29.517 1.00 84.94 203 PRO A CA 1
ATOM 1545 C C . PRO A 1 203 ? 31.785 9.275 -29.106 1.00 84.94 203 PRO A C 1
ATOM 1547 O O . PRO A 1 203 ? 31.100 8.748 -29.982 1.00 84.94 203 PRO A O 1
ATOM 1550 N N . LYS A 1 204 ? 31.517 9.121 -27.798 1.00 85.06 204 LYS A N 1
ATOM 1551 C CA . LYS A 1 204 ? 30.455 8.239 -27.274 1.00 85.06 204 LYS A CA 1
ATOM 1552 C C . LYS A 1 204 ? 29.045 8.719 -27.630 1.00 85.06 204 LYS A C 1
ATOM 1554 O O . LYS A 1 204 ? 28.089 7.960 -27.523 1.00 85.06 204 LYS A O 1
ATOM 1559 N N . LYS A 1 205 ? 28.899 9.977 -28.059 1.00 86.62 205 LYS A N 1
ATOM 1560 C CA . LYS A 1 205 ? 27.626 10.574 -28.504 1.00 86.62 205 LYS A CA 1
ATOM 1561 C C . LYS A 1 205 ? 27.468 10.587 -30.024 1.00 86.62 205 LYS A C 1
ATOM 1563 O O . LYS A 1 205 ? 26.501 11.172 -30.530 1.00 86.62 205 LYS A O 1
ATOM 1568 N N . SER A 1 206 ? 28.412 10.000 -30.756 1.00 90.38 206 SER A N 1
ATOM 1569 C CA . SER A 1 206 ? 28.267 9.802 -32.194 1.00 90.38 206 SER A CA 1
ATOM 1570 C C . SER A 1 206 ? 27.248 8.697 -32.467 1.00 90.38 206 SER A C 1
ATOM 1572 O O . SER A 1 206 ? 27.182 7.698 -31.759 1.00 90.38 206 SER A O 1
ATOM 1574 N N . THR A 1 207 ? 26.399 8.889 -33.473 1.00 92.38 207 THR A N 1
ATOM 1575 C CA . THR A 1 207 ? 25.290 7.960 -33.746 1.00 92.38 207 THR A CA 1
ATOM 1576 C C . THR A 1 207 ? 25.696 6.877 -34.735 1.00 92.38 207 THR A C 1
ATOM 1578 O O . THR A 1 207 ? 26.253 7.209 -35.777 1.00 92.38 207 THR A O 1
ATOM 1581 N N . VAL A 1 208 ? 25.301 5.624 -34.517 1.00 93.12 208 VAL A N 1
ATOM 1582 C CA . VAL A 1 208 ? 25.517 4.553 -35.507 1.00 93.12 208 VAL A CA 1
ATOM 1583 C C . VAL A 1 208 ? 2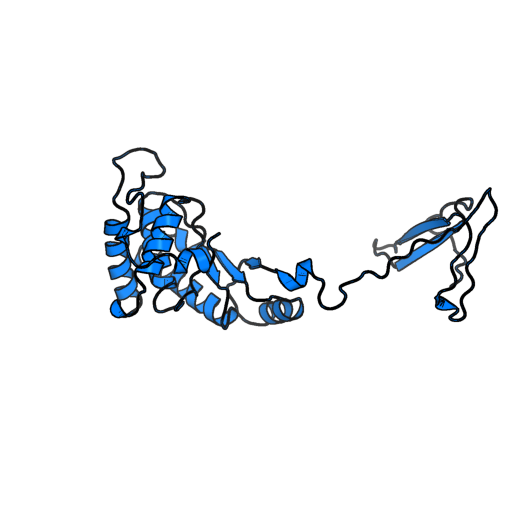4.611 4.767 -36.737 1.00 93.12 208 VAL A C 1
ATOM 1585 O O . VAL A 1 208 ? 23.384 4.842 -36.572 1.00 93.12 208 VAL A O 1
ATOM 1588 N N . PRO A 1 209 ? 25.157 4.866 -37.964 1.00 95.31 209 PRO A N 1
ATOM 1589 C CA . PRO A 1 209 ? 24.377 5.158 -39.166 1.00 95.31 209 PRO A CA 1
ATOM 1590 C C . PRO A 1 209 ? 23.525 3.971 -39.647 1.00 95.31 209 PRO A C 1
ATOM 1592 O O . PRO A 1 209 ? 23.673 2.846 -39.179 1.00 95.31 209 PRO A O 1
ATOM 1595 N N . GLY A 1 210 ? 22.616 4.232 -40.590 1.00 96.44 210 GLY A N 1
ATOM 1596 C CA . GLY A 1 210 ? 21.881 3.209 -41.344 1.00 96.44 210 GLY A CA 1
ATOM 1597 C C . GLY A 1 210 ? 20.684 2.595 -40.612 1.00 96.44 210 GLY A C 1
ATOM 1598 O O . GLY A 1 210 ? 20.531 2.719 -39.390 1.00 96.44 210 GLY A O 1
ATOM 1599 N N . ARG A 1 211 ? 19.800 1.933 -41.370 1.00 96.94 211 ARG A N 1
ATOM 1600 C CA . ARG A 1 211 ? 18.721 1.107 -40.804 1.00 96.94 211 ARG A CA 1
ATOM 1601 C C . ARG A 1 211 ? 19.306 -0.134 -40.138 1.00 96.94 211 ARG A C 1
ATOM 1603 O O . ARG A 1 211 ? 20.056 -0.874 -40.769 1.00 96.94 211 ARG A O 1
ATOM 1610 N N . LYS A 1 212 ? 18.911 -0.377 -38.890 1.00 96.56 212 LYS A N 1
ATOM 1611 C CA . LYS A 1 212 ? 19.442 -1.461 -38.058 1.00 96.56 212 LYS A CA 1
ATOM 1612 C C . LYS A 1 212 ? 18.362 -2.471 -37.682 1.00 96.56 212 LYS A C 1
ATOM 1614 O O . LYS A 1 212 ? 17.187 -2.104 -37.603 1.00 96.56 212 LYS A O 1
ATOM 1619 N N . ALA A 1 213 ? 18.779 -3.706 -37.446 1.00 96.56 213 ALA A N 1
ATOM 1620 C CA . ALA A 1 213 ? 18.047 -4.709 -36.685 1.00 96.56 213 ALA A CA 1
ATOM 1621 C C . ALA A 1 213 ? 18.731 -4.893 -35.319 1.00 96.56 213 ALA A C 1
ATOM 1623 O O . ALA A 1 213 ? 19.921 -4.606 -35.176 1.00 96.56 213 ALA A O 1
ATOM 1624 N N . VAL A 1 214 ? 17.958 -5.311 -34.317 1.00 96.69 214 VAL A N 1
ATOM 1625 C CA . VAL A 1 214 ? 18.443 -5.551 -32.952 1.00 96.69 214 VAL A CA 1
ATOM 1626 C C . VAL A 1 214 ? 18.103 -6.984 -32.576 1.00 96.69 214 VAL A C 1
ATOM 1628 O O . VAL A 1 214 ? 16.947 -7.385 -32.719 1.00 96.69 214 VAL A O 1
ATOM 1631 N N . TYR A 1 215 ? 19.087 -7.730 -32.085 1.00 95.62 215 TYR A N 1
ATOM 1632 C CA . TYR A 1 215 ? 18.921 -9.102 -31.616 1.00 95.62 215 TYR A CA 1
ATOM 1633 C C . TYR A 1 215 ? 19.444 -9.224 -30.193 1.00 95.62 215 TYR A C 1
ATOM 1635 O O . TYR A 1 215 ? 20.513 -8.709 -29.887 1.00 95.62 215 TYR A O 1
ATOM 1643 N N . ARG A 1 216 ? 18.716 -9.933 -29.332 1.00 96.38 216 ARG A N 1
ATOM 1644 C CA . ARG A 1 216 ? 19.197 -10.307 -28.003 1.00 96.38 216 ARG A CA 1
ATOM 1645 C C . ARG A 1 216 ? 19.760 -11.717 -28.068 1.00 96.38 216 ARG A C 1
ATOM 1647 O O . ARG A 1 216 ? 19.031 -12.644 -28.413 1.00 96.38 216 ARG A O 1
ATOM 1654 N N . LEU A 1 217 ? 21.047 -11.865 -27.782 1.00 94.06 217 LEU A N 1
ATOM 1655 C CA . LEU A 1 217 ? 21.723 -13.155 -27.762 1.00 94.06 217 LEU A CA 1
ATOM 1656 C C . LEU A 1 217 ? 21.562 -13.792 -26.382 1.00 94.06 217 LEU A C 1
ATOM 1658 O O . LEU A 1 217 ? 21.812 -13.152 -25.356 1.00 94.06 217 LEU A O 1
ATOM 1662 N N . MET A 1 218 ? 21.140 -15.053 -26.389 1.00 94.94 218 MET A N 1
ATOM 1663 C CA . MET A 1 218 ? 20.898 -15.864 -25.200 1.00 94.94 218 MET A CA 1
ATOM 1664 C C . MET A 1 218 ? 21.974 -16.947 -25.103 1.00 94.94 218 MET A C 1
ATOM 1666 O O . MET A 1 218 ? 22.396 -17.478 -26.133 1.00 94.94 218 MET A O 1
ATOM 1670 N N . ASP A 1 219 ? 22.422 -17.270 -23.895 1.00 92.62 219 ASP A N 1
ATOM 1671 C CA . ASP A 1 219 ? 23.314 -18.405 -23.664 1.00 92.62 219 ASP A CA 1
ATOM 1672 C C . ASP A 1 219 ? 22.546 -19.743 -23.717 1.00 92.62 219 ASP A C 1
ATOM 1674 O O . ASP A 1 219 ? 21.335 -19.787 -23.954 1.00 92.62 219 ASP A O 1
ATOM 1678 N N . SER A 1 220 ? 23.251 -20.859 -23.513 1.00 92.69 220 SER A N 1
ATOM 1679 C CA . SER A 1 220 ? 22.648 -22.199 -23.507 1.00 92.69 220 SER A CA 1
ATOM 1680 C C . SER A 1 220 ? 21.660 -22.434 -22.361 1.00 92.69 220 SER A C 1
ATOM 1682 O O . SER A 1 220 ? 20.870 -23.372 -22.435 1.00 92.69 220 SER A O 1
ATOM 1684 N N . GLU A 1 221 ? 21.707 -21.614 -21.310 1.00 95.38 221 GLU A N 1
ATOM 1685 C CA . GLU A 1 221 ? 20.796 -21.666 -20.161 1.00 95.38 221 GLU A CA 1
ATOM 1686 C C . GLU A 1 221 ? 19.584 -20.737 -20.347 1.00 95.38 221 GLU A C 1
ATOM 1688 O O . GLU A 1 221 ? 18.643 -20.769 -19.556 1.00 95.38 221 GLU A O 1
ATOM 1693 N N . GLY A 1 222 ? 19.565 -19.943 -21.422 1.00 94.81 222 GLY A N 1
ATOM 1694 C CA . GLY A 1 222 ? 18.500 -18.994 -21.715 1.00 94.81 222 GLY A CA 1
ATOM 1695 C C . GLY A 1 222 ? 18.662 -17.648 -21.009 1.00 94.81 222 GLY A C 1
ATOM 1696 O O . GLY A 1 222 ? 17.681 -16.908 -20.909 1.00 94.81 222 GLY A O 1
ATOM 1697 N N . HIS A 1 223 ? 19.863 -17.288 -20.548 1.00 96.25 223 HIS A N 1
ATOM 1698 C CA . HIS A 1 223 ? 20.154 -15.953 -20.026 1.00 96.25 223 HIS A CA 1
ATOM 1699 C C . HIS A 1 223 ? 20.639 -15.009 -21.136 1.00 96.25 223 HIS A C 1
ATOM 1701 O O . HIS A 1 223 ? 21.451 -15.399 -21.978 1.00 96.25 223 HIS A O 1
ATOM 1707 N N . PRO A 1 224 ? 20.171 -13.748 -21.169 1.00 95.81 224 PRO A N 1
ATOM 1708 C CA . PRO A 1 224 ? 20.653 -12.777 -22.142 1.00 95.81 224 PRO A CA 1
ATOM 1709 C C . PRO A 1 224 ? 22.076 -12.323 -21.793 1.00 95.81 224 PRO A C 1
ATOM 1711 O O . PRO A 1 224 ? 22.317 -11.881 -20.671 1.00 95.81 224 PRO A O 1
ATOM 1714 N N . PHE A 1 225 ? 23.003 -12.370 -22.755 1.00 92.69 225 PHE A N 1
ATOM 1715 C CA . PHE A 1 225 ? 24.402 -11.967 -22.529 1.00 92.69 225 PHE A CA 1
ATOM 1716 C C . PHE A 1 225 ? 24.885 -10.814 -23.423 1.00 92.69 225 PHE A C 1
ATOM 1718 O O . PHE A 1 225 ? 25.887 -10.177 -23.097 1.00 92.69 225 PHE A O 1
ATOM 1725 N N . LEU A 1 226 ? 24.198 -10.517 -24.535 1.00 93.19 226 LEU A N 1
ATOM 1726 C CA . LEU A 1 226 ? 24.558 -9.414 -25.437 1.00 93.19 226 LEU A CA 1
ATOM 1727 C C . LEU A 1 226 ? 23.356 -8.941 -26.269 1.00 93.19 226 LEU A C 1
ATOM 1729 O O . LEU A 1 226 ? 22.622 -9.766 -26.806 1.00 93.19 226 LEU A O 1
ATOM 1733 N N . ASP A 1 227 ? 23.205 -7.627 -26.454 1.00 95.06 227 ASP A N 1
ATOM 1734 C CA . ASP A 1 227 ? 22.335 -7.065 -27.495 1.00 95.06 227 ASP A CA 1
ATOM 1735 C C . ASP A 1 227 ? 23.194 -6.723 -28.730 1.00 95.06 227 ASP A C 1
ATOM 1737 O O . ASP A 1 227 ? 24.105 -5.897 -28.670 1.00 95.06 227 ASP A O 1
ATOM 1741 N N . LEU A 1 228 ? 22.915 -7.382 -29.855 1.00 94.75 228 LEU A N 1
ATOM 1742 C CA . LEU A 1 228 ? 23.594 -7.215 -31.137 1.00 94.75 228 LEU A CA 1
ATOM 1743 C C . LEU A 1 228 ? 22.831 -6.225 -32.021 1.00 94.75 228 LEU A C 1
ATOM 1745 O O . LEU A 1 228 ? 21.650 -6.414 -32.319 1.00 94.75 228 LEU A O 1
ATOM 1749 N N . LEU A 1 229 ? 23.539 -5.206 -32.503 1.00 95.38 229 LEU A N 1
ATOM 1750 C CA . LEU A 1 229 ? 23.076 -4.321 -33.568 1.00 95.38 229 LEU A CA 1
ATOM 1751 C C . LEU A 1 229 ? 23.733 -4.723 -34.886 1.00 95.38 229 LEU A C 1
ATOM 1753 O O . LEU A 1 229 ? 24.955 -4.794 -34.968 1.00 95.38 229 LEU A O 1
ATOM 1757 N N . CYS A 1 230 ? 22.926 -4.919 -35.923 1.00 94.62 230 CYS A N 1
ATOM 1758 C CA . CYS A 1 230 ? 23.405 -5.202 -37.274 1.00 94.62 230 CYS A CA 1
ATOM 1759 C C . CYS A 1 230 ? 22.606 -4.383 -38.300 1.00 94.62 230 CYS A C 1
ATOM 1761 O O . CYS A 1 230 ? 21.586 -3.764 -37.963 1.00 94.62 230 CYS A O 1
ATOM 1763 N N . LEU A 1 231 ? 23.059 -4.312 -39.550 1.00 94.69 231 LEU A N 1
ATOM 1764 C CA . LEU A 1 231 ? 22.284 -3.659 -40.601 1.00 94.69 231 LEU A CA 1
ATOM 1765 C C . LEU A 1 231 ? 21.011 -4.459 -40.871 1.00 94.69 231 LEU A C 1
ATOM 1767 O O . LEU A 1 231 ? 21.013 -5.682 -40.906 1.00 94.69 231 LEU A O 1
ATOM 1771 N N . LYS A 1 232 ? 19.905 -3.769 -41.160 1.00 95.19 232 LYS A N 1
ATOM 1772 C CA . LYS A 1 232 ? 18.617 -4.432 -41.439 1.00 95.19 232 LYS A CA 1
ATOM 1773 C C . LYS A 1 232 ? 18.674 -5.425 -42.618 1.00 95.19 232 LYS A C 1
ATOM 1775 O O . LYS A 1 232 ? 17.809 -6.285 -42.728 1.00 95.19 232 LYS A O 1
ATOM 1780 N N . MET A 1 233 ? 19.632 -5.251 -43.523 1.00 94.00 233 MET A N 1
ATOM 1781 C CA . MET A 1 233 ? 19.828 -6.102 -44.701 1.00 94.00 233 MET A CA 1
ATOM 1782 C C . MET A 1 233 ? 20.750 -7.300 -44.452 1.00 94.00 233 MET A C 1
ATOM 1784 O O . MET A 1 233 ? 20.849 -8.159 -45.323 1.00 94.00 233 MET A O 1
ATOM 1788 N N . GLU A 1 234 ? 21.441 -7.345 -43.313 1.00 92.88 234 GLU A N 1
ATOM 1789 C CA . GLU A 1 234 ? 22.263 -8.494 -42.939 1.00 92.88 234 GLU A CA 1
ATOM 1790 C C . GLU A 1 234 ? 21.364 -9.658 -42.502 1.00 92.88 234 GLU A C 1
ATOM 1792 O O . GLU A 1 234 ? 20.275 -9.427 -41.958 1.00 92.88 234 GLU A O 1
ATOM 1797 N N . PRO A 1 235 ? 21.785 -10.911 -42.752 1.00 92.50 235 PRO A N 1
ATOM 1798 C CA . PRO A 1 235 ? 21.054 -12.064 -42.253 1.00 92.50 235 PRO A CA 1
ATOM 1799 C C . PRO A 1 235 ? 20.978 -12.025 -40.716 1.00 92.50 235 PRO A C 1
ATOM 1801 O O . PRO A 1 235 ? 21.904 -11.526 -40.065 1.00 92.50 235 PRO A O 1
ATOM 1804 N N . PRO A 1 236 ? 19.882 -12.527 -40.117 1.00 93.31 236 PRO A N 1
ATOM 1805 C CA . PRO A 1 236 ? 19.799 -12.671 -38.670 1.00 93.31 236 PRO A CA 1
ATOM 1806 C C . PRO A 1 236 ? 20.924 -13.586 -38.157 1.00 93.31 236 PRO A C 1
ATOM 1808 O O . PRO A 1 236 ? 21.331 -14.504 -38.870 1.00 93.31 236 PRO A O 1
ATOM 1811 N N . PRO A 1 237 ? 21.419 -13.373 -36.927 1.00 93.12 237 PRO A N 1
ATOM 1812 C CA . PRO A 1 237 ? 22.360 -14.299 -36.316 1.00 93.12 237 PRO A CA 1
ATOM 1813 C C . PRO A 1 237 ? 21.701 -15.669 -36.111 1.00 93.12 237 PRO A C 1
ATOM 1815 O O . PRO A 1 237 ? 20.542 -15.758 -35.701 1.00 93.12 237 PRO A O 1
ATOM 1818 N N . GLU A 1 238 ? 22.459 -16.733 -36.360 1.00 92.69 238 GLU A N 1
ATOM 1819 C CA . GLU A 1 238 ? 22.026 -18.114 -36.153 1.00 92.69 238 GLU A CA 1
ATOM 1820 C C . GLU A 1 238 ? 22.678 -18.706 -34.899 1.00 92.69 238 GLU A C 1
ATOM 1822 O O . GLU A 1 238 ? 23.833 -18.418 -34.569 1.00 92.69 238 GLU A O 1
ATOM 1827 N N . ALA A 1 239 ? 21.929 -19.542 -34.179 1.00 90.25 239 ALA A N 1
ATOM 1828 C CA . ALA A 1 239 ? 22.435 -20.208 -32.987 1.00 90.25 239 ALA A CA 1
ATOM 1829 C C . ALA A 1 239 ? 23.601 -21.147 -33.342 1.00 90.25 239 ALA A C 1
ATOM 1831 O O . ALA A 1 239 ? 23.518 -21.927 -34.287 1.00 90.25 239 ALA A O 1
ATOM 1832 N N . GLY A 1 240 ? 24.684 -21.086 -32.565 1.00 88.31 240 GLY A N 1
ATOM 1833 C CA . GLY A 1 240 ? 25.883 -21.902 -32.790 1.00 88.31 240 GLY A CA 1
ATOM 1834 C C . GLY A 1 240 ? 26.843 -21.361 -33.857 1.00 88.31 240 GLY A C 1
ATOM 1835 O O . GLY A 1 240 ? 27.912 -21.938 -34.049 1.00 88.31 240 GLY A O 1
ATOM 1836 N N . CYS A 1 241 ? 26.517 -20.246 -34.516 1.00 89.75 241 CYS A N 1
ATOM 1837 C CA . CYS A 1 241 ? 27.411 -19.593 -35.467 1.00 89.75 241 CYS A CA 1
ATOM 1838 C C . CYS A 1 241 ? 28.297 -18.539 -34.789 1.00 89.75 241 CYS A C 1
ATOM 1840 O O . CYS A 1 241 ? 27.861 -17.791 -33.914 1.00 89.75 241 CYS A O 1
ATOM 1842 N N . LEU A 1 242 ? 29.557 -18.460 -35.224 1.00 87.31 242 LEU A N 1
ATOM 1843 C CA . LEU A 1 242 ? 30.488 -17.421 -34.783 1.00 87.31 242 LEU A CA 1
ATOM 1844 C C . LEU A 1 242 ? 30.077 -16.060 -35.353 1.00 87.31 242 LEU A C 1
ATOM 1846 O O . LEU A 1 242 ? 29.815 -15.929 -36.548 1.00 87.31 242 LEU A O 1
ATOM 1850 N N . LEU A 1 243 ? 30.083 -15.040 -34.497 1.00 87.19 243 LEU A N 1
ATOM 1851 C CA . LEU A 1 243 ? 29.803 -13.653 -34.858 1.00 87.19 243 LEU A CA 1
ATOM 1852 C C . LEU A 1 243 ? 31.051 -12.800 -34.639 1.00 87.19 243 LEU A C 1
ATOM 1854 O O . LEU A 1 243 ? 31.753 -12.947 -33.639 1.00 87.19 243 LEU A O 1
ATOM 1858 N N . THR A 1 244 ? 31.319 -11.882 -35.565 1.00 86.31 244 THR A N 1
ATOM 1859 C CA . THR A 1 244 ? 32.338 -10.843 -35.386 1.00 86.31 244 THR A CA 1
ATOM 1860 C C . THR A 1 244 ? 31.643 -9.550 -34.981 1.00 86.31 244 THR A C 1
ATOM 1862 O O . THR A 1 244 ? 30.914 -8.962 -35.776 1.00 86.31 244 THR A O 1
ATOM 1865 N N . CYS A 1 245 ? 31.860 -9.120 -33.739 1.00 84.06 245 CYS A N 1
ATOM 1866 C CA . CYS A 1 245 ? 31.244 -7.920 -33.181 1.00 84.06 245 CYS A CA 1
ATOM 1867 C C . CYS A 1 245 ? 32.265 -6.784 -33.081 1.00 84.06 245 CYS A C 1
ATOM 1869 O O . CYS A 1 245 ? 33.424 -7.011 -32.729 1.00 84.06 245 CYS A O 1
ATOM 1871 N N . TYR A 1 246 ? 31.809 -5.559 -33.334 1.00 83.19 246 TYR A N 1
ATOM 1872 C CA . TYR A 1 246 ? 32.579 -4.335 -33.129 1.00 83.19 246 TYR A CA 1
ATOM 1873 C C . TYR A 1 246 ? 31.877 -3.475 -32.065 1.00 83.19 246 TYR A C 1
ATOM 1875 O O . TYR A 1 246 ? 30.643 -3.469 -32.041 1.00 83.19 246 TYR A O 1
ATOM 1883 N N . PRO A 1 247 ? 32.631 -2.811 -31.170 1.00 70.75 247 PRO A N 1
ATOM 1884 C CA . PRO A 1 247 ? 32.072 -1.956 -30.123 1.00 70.75 247 PRO A CA 1
ATOM 1885 C C . PRO A 1 247 ? 31.456 -0.656 -30.658 1.00 70.75 247 PRO A C 1
ATOM 1887 O O . PRO A 1 247 ? 31.894 -0.171 -31.729 1.00 70.75 247 PRO A O 1
#

Secondary structure (DSSP, 8-state):
---HHHHTT--SGGG-SS-EE--TTS-SPPEEHHHHHHHHHHHHHHHHT--GGGS-HHHHHHHHHHHHH-TTS---B--SS-IIIIIHHHHHHHHHHHHHTT----EEEE-SS-HHHHHHHHHHHHHHHHHHTT-GGGGG-EEEE-SS--HHHHHHHTTS----SEE---HHHHH-TT-S---------EETTEE-----SSGGGPPPPS-EEEEEEE-TTS-EEEEEEEETTSPPP-TT-------

pLDDT: mean 94.78, std 4.5, range [69.5, 98.69]

Sequence (247 aa):
TMAHSYVTSFSSLEEVWPQTLVAVNGDGDPVDMISLTKGFLSRVCELLGADPGKIREGELAAFLSYAIAYPQNFLPVIDSYSVGCSGLLNFCAVAMALCELGYRPVGIRLDSGDLCRQSVDVRQVFRRCSEQFSVPAFNSLIIVGTNNISEQSISELNKKENEIDVVGVGTHLVTCTKQPSLGCVYKLVEVRGRPRMKISEDPKKSTVPGRKAVYRLMDSEGHPFLDLLCLKMEPPPEAGCLLTCYP

InterPro domains:
  IPR007229 Nicotinate phosphoribosyltransferase family [PTHR11098] (1-245)
  IPR036068 Nicotinate phosphoribosyltransferase-like, C-terminal [SSF51690] (1-240)
  IPR041619 Nicotinate phosphoribosyltransferase C-terminal domain [PF17956] (211-245)

Foldseek 3Di:
DDDLVLLVVFQALVPAPPQFAAFPVNDDDTDRLVVQLVVLLVVLCVLLVADPVQAGRSNLNSQSNCCRVCVQEREEEQPSPHNSRYRLSSSLSSQVSSVVSVHQYAAYEYADDDQFVSQVVSQVSLVSSCVVVVRVSSNRHAYEYHYQDDPVNVVVSVVGHHNHPHYDHDPCVPCVVVDNDPPDDDDDQDDPQRGDWDCDPPNVPIDHHAAWDWDFDADPVGHTDDIDIDHPPDDDDDPPDDDDDDD